Protein AF-0000000078666568 (afdb_homodimer)

Foldseek 3Di:
DPPVLLLLLCLVCLVPVPDDLVVSQVSVVVVPDHDDSVVSVVSVVVCCVVCVDVDDDDFDDQVPDQDKWKKKKFFAWDDDPCVVVLVVVVVVVLVPDPFWPDKDADDDDTGIMTIGIGNDPVVVVVVVVVCCVSRVVTTDDMDMDTDDDPDTDGPSVVRPDPVVVVVVCVVPPDPVPDD/DPPVLLLLLVLVCLVPVPDDLVVSQVSVVVVPDHDDSVVSVVSVVVCCVVCVPVDDDDFDDQVPDQDKWKKKKFFAWDDDPCVVVLVVVVVVVLVPDPFWPDKDADDDPTGIMTIGIGNDPVVVVVVVVVCCVSRVVTTDDIDMDTDDDPDTDGPSVVRPDPVVVVVVCVVPPDPVPDD

pLDDT: mean 89.9, std 9.95, range [33.84, 97.44]

Nearest PDB structures (foldseek):
  2dbb-assembly1_B  TM=8.578E-01  e=1.133E-09  Pyrococcus horikoshii OT3
  3i4p-assembly1_A  TM=7.803E-01  e=6.908E-09  Agrobacterium fabrum str. C58
  4pcq-assembly2_C  TM=7.513E-01  e=3.283E-08  Mycobacterium tuberculosis H37Rv
  2ia0-assembly1_A  TM=6.037E-01  e=1.994E-08  Pyrococcus furiosus
  4czd-assembly2_D  TM=5.708E-01  e=3.525E-06  Desulfovibrio desulfuricans

Solvent-accessible surface area (backbone atoms only — not comparable to full-atom values): 19268 Å² total; per-residue (Å²): 131,86,57,61,64,58,48,50,50,47,25,49,28,27,66,34,50,78,61,52,65,66,58,52,45,54,55,40,40,76,74,71,44,88,71,53,68,67,56,51,53,49,49,52,51,47,36,42,72,71,43,32,41,68,45,37,21,47,35,56,32,72,88,66,43,79,70,58,45,31,33,40,37,42,28,30,65,43,93,53,93,57,40,68,64,50,48,53,51,49,51,52,53,56,61,65,38,59,33,38,30,33,31,27,38,38,72,55,100,37,45,31,43,34,34,34,35,26,80,34,67,67,56,46,51,50,48,51,52,51,50,42,71,76,44,44,88,43,48,62,43,81,44,78,28,43,44,48,76,76,32,62,70,36,66,32,16,78,30,61,49,71,65,57,52,49,51,46,44,66,73,69,45,62,85,84,59,88,130,131,85,58,60,65,59,48,50,51,49,25,50,28,27,66,35,50,76,60,53,64,66,57,50,46,54,54,40,40,77,74,72,43,87,70,53,66,67,56,52,52,50,49,53,49,49,36,40,74,73,44,33,40,68,43,36,20,48,36,57,34,71,87,65,42,81,68,57,44,32,33,40,37,41,27,29,63,42,92,54,92,58,39,69,64,50,47,53,51,49,50,52,52,54,60,64,37,60,31,39,29,33,31,29,37,36,74,52,101,37,46,31,44,35,33,35,35,24,78,34,68,66,58,45,51,50,50,51,52,50,51,42,70,75,44,43,89,42,48,64,42,82,45,78,29,43,43,47,76,74,32,62,71,36,65,30,17,79,31,60,49,71,65,56,52,49,51,45,44,65,72,69,46,62,86,84,58,88,132

Secondary structure (DSSP, 8-state):
---HHHHHHHHHHHH-TTS-HHHHHHHHHTTT----HHHHHHHHHHHHHTTSEEEEEEEE-TTTSSP-EEEEEEEEEPP-TTHHHHHHHHHHHHHH-TTEEEEEEESSS-SEEEEEEES-HHHHHHHHHHHHHHHGGGEEEEEEEEEEEEE---GGGGT--HHHHHHHHHHHS-TTS--/---HHHHHHHHHHHH-TTS-HHHHHHHHHTTT----HHHHHHHHHHHHHTTSEEEEEEEE-TTTSSP-EEEEEEEEEPP-TTHHHHHHHHHHHHHH-TTEEEEEEEEESEEEEEEEEES-HHHHHHHHHHHHHHHGGGEEEEEEEEEEEEE---GGGGT--HHHHHHHHHHHS-TTS--

Radius of gyration: 21.2 Å; Cα contacts (8 Å, |Δi|>4): 584; chains: 2; bounding box: 61×55×50 Å

Structure (mmCIF, N/CA/C/O backbone):
data_AF-0000000078666568-model_v1
#
loop_
_entity.id
_entity.type
_entity.pdbx_description
1 polymer 'Putative GAF sensor protein'
#
loop_
_atom_site.group_PDB
_atom_site.id
_atom_site.type_symbol
_atom_site.label_atom_id
_atom_site.label_alt_id
_atom_site.label_comp_id
_atom_site.label_asym_id
_atom_site.label_entity_id
_atom_site.label_seq_id
_atom_site.pdbx_PDB_ins_code
_atom_site.Cartn_x
_atom_site.Cartn_y
_atom_site.Cartn_z
_atom_site.occupancy
_atom_site.B_iso_or_equiv
_atom_site.auth_seq_id
_atom_site.auth_comp_id
_atom_site.auth_asym_id
_atom_site.auth_atom_id
_atom_site.pdbx_PDB_model_num
ATOM 1 N N . MET A 1 1 ? -22.828 9.539 -14.75 1 33.84 1 MET A N 1
ATOM 2 C CA . MET A 1 1 ? -23.219 9.148 -13.398 1 33.84 1 MET A CA 1
ATOM 3 C C . MET A 1 1 ? -22.188 8.195 -12.789 1 33.84 1 MET A C 1
ATOM 5 O O . MET A 1 1 ? -21.844 7.184 -13.398 1 33.84 1 MET A O 1
ATOM 9 N N . GLN A 1 2 ? -21.281 8.492 -11.914 1 53.66 2 GLN A N 1
ATOM 10 C CA . GLN A 1 2 ? -20.156 7.734 -11.383 1 53.66 2 GLN A CA 1
ATOM 11 C C . GLN A 1 2 ? -20.625 6.512 -10.609 1 53.66 2 GLN A C 1
ATOM 13 O O . GLN A 1 2 ? -21.578 6.598 -9.828 1 53.66 2 GLN A O 1
ATOM 18 N N . ASP A 1 3 ? -20.484 5.137 -11.102 1 82.62 3 ASP A N 1
ATOM 19 C CA . ASP A 1 3 ? -21.094 3.834 -10.891 1 82.62 3 ASP A CA 1
ATOM 20 C C . ASP A 1 3 ? -20.891 3.359 -9.453 1 82.62 3 ASP A C 1
ATOM 22 O O . ASP A 1 3 ? -19.922 2.654 -9.156 1 82.62 3 ASP A O 1
ATOM 26 N N . LYS A 1 4 ? -21.844 4.043 -8.641 1 89.94 4 LYS A N 1
ATOM 27 C CA . LYS A 1 4 ? -21.859 3.725 -7.215 1 89.94 4 LYS A CA 1
ATOM 28 C C . LYS A 1 4 ? -21.781 2.219 -6.984 1 89.94 4 LYS A C 1
ATOM 30 O O . LYS A 1 4 ? -21.141 1.762 -6.043 1 89.94 4 LYS A O 1
ATOM 35 N N . ILE A 1 5 ? -22.391 1.535 -7.824 1 94 5 ILE A N 1
ATOM 36 C CA . ILE A 1 5 ? -22.375 0.082 -7.695 1 94 5 ILE A CA 1
ATOM 37 C C . ILE A 1 5 ? -20.953 -0.444 -7.867 1 94 5 ILE A C 1
ATOM 39 O O . ILE A 1 5 ? -20.5 -1.269 -7.074 1 94 5 ILE A O 1
ATOM 43 N N . ASP A 1 6 ? -20.328 0.061 -8.891 1 94.38 6 ASP A N 1
ATOM 44 C CA . ASP A 1 6 ? -18.938 -0.358 -9.125 1 94.38 6 ASP A CA 1
ATOM 45 C C . ASP A 1 6 ? -18.047 -0.008 -7.938 1 94.38 6 ASP A C 1
ATOM 47 O O . ASP A 1 6 ? -17.188 -0.793 -7.551 1 94.38 6 ASP A O 1
ATOM 51 N N . GLU A 1 7 ? -18.281 1.154 -7.387 1 93.06 7 GLU A N 1
ATOM 52 C CA . GLU A 1 7 ? -17.5 1.575 -6.223 1 93.06 7 GLU A CA 1
ATOM 53 C C . GLU A 1 7 ? -17.719 0.628 -5.043 1 93.06 7 GLU A C 1
ATOM 55 O O . GLU A 1 7 ? -16.766 0.28 -4.34 1 93.06 7 GLU A O 1
ATOM 60 N N . LEU A 1 8 ? -18.891 0.249 -4.844 1 94.62 8 LEU A N 1
ATOM 61 C CA . LEU A 1 8 ? -19.219 -0.649 -3.742 1 94.62 8 LEU A CA 1
ATOM 62 C C . LEU A 1 8 ? -18.656 -2.043 -3.99 1 94.62 8 LEU A C 1
ATOM 64 O O . LEU A 1 8 ? -18.203 -2.707 -3.059 1 94.62 8 LEU A O 1
ATOM 68 N N . ILE A 1 9 ? -18.688 -2.459 -5.238 1 96 9 ILE A N 1
ATOM 69 C CA . ILE A 1 9 ? -18.094 -3.742 -5.594 1 96 9 ILE A CA 1
ATOM 70 C C . ILE A 1 9 ? -16.594 -3.713 -5.305 1 96 9 ILE A C 1
ATOM 72 O O . ILE A 1 9 ? -16.047 -4.652 -4.715 1 96 9 ILE A O 1
ATOM 76 N N . LEU A 1 10 ? -15.961 -2.645 -5.668 1 95.31 10 LEU A N 1
ATOM 77 C CA . LEU A 1 10 ? -14.539 -2.484 -5.395 1 95.31 10 LEU A CA 1
ATOM 78 C C . LEU A 1 10 ? -14.273 -2.504 -3.891 1 95.31 10 LEU A C 1
ATOM 80 O O . LEU A 1 10 ? -13.289 -3.1 -3.439 1 95.31 10 LEU A O 1
ATOM 84 N N . SER A 1 11 ? -15.109 -1.861 -3.168 1 95.44 11 SER A N 1
ATOM 85 C CA . SER A 1 11 ? -14.977 -1.844 -1.716 1 95.44 11 SER A CA 1
ATOM 86 C C . SER A 1 11 ? -15.086 -3.248 -1.133 1 95.44 11 SER A C 1
ATOM 88 O O . SER A 1 11 ? -14.242 -3.668 -0.341 1 95.44 11 SER A O 1
ATOM 90 N N . ALA A 1 12 ? -16.078 -3.969 -1.52 1 96.31 12 ALA A N 1
ATOM 91 C CA . ALA A 1 12 ? -16.297 -5.328 -1.029 1 96.31 12 ALA A CA 1
ATOM 92 C C . ALA A 1 12 ? -15.102 -6.223 -1.355 1 96.31 12 ALA A C 1
ATOM 94 O O . ALA A 1 12 ? -14.602 -6.938 -0.486 1 96.31 12 ALA A O 1
ATOM 95 N N . LEU A 1 13 ? -14.633 -6.125 -2.572 1 96.75 13 LEU A N 1
ATOM 96 C CA . LEU A 1 13 ? -13.539 -6.977 -3.021 1 96.75 13 LEU A CA 1
ATOM 97 C C . LEU A 1 13 ? -12.227 -6.582 -2.352 1 96.75 13 LEU A C 1
ATOM 99 O O . LEU A 1 13 ? -11.383 -7.438 -2.084 1 96.75 13 LEU A O 1
ATOM 103 N N . SER A 1 14 ? -12.016 -5.32 -2.133 1 95.38 14 SER A N 1
ATOM 104 C CA . SER A 1 14 ? -10.797 -4.859 -1.474 1 95.38 14 SER A CA 1
ATOM 105 C C . SER A 1 14 ? -10.719 -5.359 -0.034 1 95.38 14 SER A C 1
ATOM 107 O O . SER A 1 14 ? -9.633 -5.508 0.522 1 95.38 14 SER A O 1
ATOM 109 N N . LYS A 1 15 ? -11.859 -5.598 0.553 1 94.44 15 LYS A N 1
ATOM 110 C CA . LYS A 1 15 ? -11.914 -6.145 1.906 1 94.44 15 LYS A CA 1
ATOM 111 C C . LYS A 1 15 ? -11.688 -7.652 1.9 1 94.44 15 LYS A C 1
ATOM 113 O O . LYS A 1 15 ? -10.984 -8.18 2.768 1 94.44 15 LYS A O 1
ATOM 118 N N . ASN A 1 16 ? -12.273 -8.258 0.96 1 96.25 16 ASN A N 1
ATOM 119 C CA . ASN A 1 16 ? -12.148 -9.703 0.791 1 96.25 16 ASN A CA 1
ATOM 120 C C . ASN A 1 16 ? -12.438 -10.125 -0.646 1 96.25 16 ASN A C 1
ATOM 122 O O . ASN A 1 16 ? -13.602 -10.234 -1.043 1 96.25 16 ASN A O 1
ATOM 126 N N . SER A 1 17 ? -11.367 -10.461 -1.309 1 97.06 17 SER A N 1
ATOM 127 C CA . SER A 1 17 ? -11.547 -10.773 -2.723 1 97.06 17 SER A CA 1
ATOM 128 C C . SER A 1 17 ? -11.992 -12.219 -2.918 1 97.06 17 SER A C 1
ATOM 130 O O . SER A 1 17 ? -12.344 -12.617 -4.031 1 97.06 17 SER A O 1
ATOM 132 N N . LYS A 1 18 ? -12.023 -12.977 -1.895 1 95.44 18 LYS A N 1
ATOM 133 C CA . LYS A 1 18 ? -12.422 -14.383 -1.995 1 95.44 18 LYS A CA 1
ATOM 134 C C . LYS A 1 18 ? -13.883 -14.57 -1.603 1 95.44 18 LYS A C 1
ATOM 136 O O . LYS A 1 18 ? -14.414 -15.68 -1.667 1 95.44 18 LYS A O 1
ATOM 141 N N . GLN A 1 19 ? -14.484 -13.57 -1.216 1 94.81 19 GLN A N 1
ATOM 142 C CA . GLN A 1 19 ? -15.867 -13.703 -0.75 1 94.81 19 GLN A CA 1
ATOM 143 C C . GLN A 1 19 ? -16.781 -14.172 -1.876 1 94.81 19 GLN A C 1
ATOM 145 O O . GLN A 1 19 ? -16.531 -13.891 -3.049 1 94.81 19 GLN A O 1
ATOM 150 N N . ASP A 1 20 ? -17.859 -14.844 -1.532 1 93.94 20 ASP A N 1
ATOM 151 C CA . ASP A 1 20 ? -18.875 -15.305 -2.471 1 93.94 20 ASP A CA 1
ATOM 152 C C . ASP A 1 20 ? -19.672 -14.141 -3.043 1 93.94 20 ASP A C 1
ATOM 154 O O . ASP A 1 20 ? -19.922 -13.156 -2.342 1 93.94 20 ASP A O 1
ATOM 158 N N . VAL A 1 21 ? -20.047 -14.375 -4.254 1 95.56 21 VAL A N 1
ATOM 159 C CA . VAL A 1 21 ? -20.844 -13.344 -4.902 1 95.56 21 VAL A CA 1
ATOM 160 C C . VAL A 1 21 ? -22.094 -13.062 -4.07 1 95.56 21 VAL A C 1
ATOM 162 O O . VAL A 1 21 ? -22.578 -11.922 -4.023 1 95.56 21 VAL A O 1
ATOM 165 N N . ARG A 1 22 ? -22.609 -14.047 -3.379 1 95.38 22 ARG A N 1
ATOM 166 C CA . ARG A 1 22 ? -23.781 -13.867 -2.527 1 95.38 22 ARG A CA 1
ATOM 167 C C . ARG A 1 22 ? -23.5 -12.852 -1.423 1 95.38 22 ARG A C 1
ATOM 169 O O . ARG A 1 22 ? -24.391 -12.078 -1.047 1 95.38 22 ARG A O 1
ATOM 176 N N . GLU A 1 23 ? -22.312 -12.859 -0.846 1 96.25 23 GLU A N 1
ATOM 177 C CA . GLU A 1 23 ? -21.922 -11.891 0.181 1 96.25 23 GLU A CA 1
ATOM 178 C C . GLU A 1 23 ? -21.875 -10.477 -0.381 1 96.25 23 GLU A C 1
ATOM 180 O O . GLU A 1 23 ? -22.297 -9.523 0.284 1 96.25 23 GLU A O 1
ATOM 185 N N . ILE A 1 24 ? -21.375 -10.359 -1.604 1 96.62 24 ILE A N 1
ATOM 186 C CA . ILE A 1 24 ? -21.344 -9.062 -2.268 1 96.62 24 ILE A CA 1
ATOM 187 C C . ILE A 1 24 ? -22.766 -8.578 -2.533 1 96.62 24 ILE A C 1
ATOM 189 O O . ILE A 1 24 ? -23.078 -7.395 -2.357 1 96.62 24 ILE A O 1
ATOM 193 N N . TRP A 1 25 ? -23.547 -9.516 -2.941 1 95.88 25 TRP A N 1
ATOM 194 C CA . TRP A 1 25 ? -24.953 -9.211 -3.18 1 95.88 25 TRP A CA 1
ATOM 195 C C . TRP A 1 25 ? -25.609 -8.648 -1.926 1 95.88 25 TRP A C 1
ATOM 197 O O . TRP A 1 25 ? -26.25 -7.59 -1.975 1 95.88 25 TRP A O 1
ATOM 207 N N . ASP A 1 26 ? -25.453 -9.305 -0.768 1 95.81 26 ASP A N 1
ATOM 208 C CA . ASP A 1 26 ? -25.984 -8.852 0.511 1 95.81 26 ASP A CA 1
ATOM 209 C C . ASP A 1 26 ? -25.469 -7.461 0.862 1 95.81 26 ASP A C 1
ATOM 211 O O . ASP A 1 26 ? -26.234 -6.598 1.31 1 95.81 26 ASP A O 1
ATOM 215 N N . PHE A 1 27 ? -24.266 -7.25 0.641 1 95.56 27 PHE A N 1
ATOM 216 C CA . PHE A 1 27 ? -23.625 -5.973 0.907 1 95.56 27 PHE A CA 1
ATOM 217 C C . PHE A 1 27 ? -24.25 -4.859 0.083 1 95.56 27 PHE A C 1
ATOM 219 O O . PHE A 1 27 ? -24.562 -3.793 0.611 1 95.56 27 PHE A O 1
ATOM 226 N N . LEU A 1 28 ? -24.469 -5.09 -1.173 1 94.94 28 LEU A N 1
ATOM 227 C CA . LEU A 1 28 ? -25.062 -4.094 -2.062 1 94.94 28 LEU A CA 1
ATOM 228 C C . LEU A 1 28 ? -26.5 -3.807 -1.674 1 94.94 28 LEU A C 1
ATOM 230 O O . LEU A 1 28 ? -26.969 -2.664 -1.758 1 94.94 28 LEU A O 1
ATOM 234 N N . ARG A 1 29 ? -27.203 -4.789 -1.224 1 94.5 29 ARG A N 1
ATOM 235 C CA . ARG A 1 29 ? -28.578 -4.613 -0.789 1 94.5 29 ARG A CA 1
ATOM 236 C C . ARG A 1 29 ? -28.656 -3.674 0.41 1 94.5 29 ARG A C 1
ATOM 238 O O . ARG A 1 29 ? -29.594 -2.883 0.523 1 94.5 29 ARG A O 1
ATOM 245 N N . ASP A 1 30 ? -27.688 -3.822 1.285 1 92.94 30 ASP A N 1
ATOM 246 C CA . ASP A 1 30 ? -27.625 -2.957 2.461 1 92.94 30 ASP A CA 1
ATOM 247 C C . ASP A 1 30 ? -27.484 -1.491 2.057 1 92.94 30 ASP A C 1
ATOM 249 O O . ASP A 1 30 ? -27.766 -0.594 2.857 1 92.94 30 ASP A O 1
ATOM 253 N N . PHE A 1 31 ? -27.094 -1.237 0.853 1 93.25 31 PHE A N 1
ATOM 254 C CA . PHE A 1 31 ? -26.953 0.13 0.365 1 93.25 31 PHE A CA 1
ATOM 255 C C . PHE A 1 31 ? -28.109 0.494 -0.561 1 93.25 31 PHE A C 1
ATOM 257 O O . PHE A 1 31 ? -28.078 1.536 -1.219 1 93.25 31 PHE A O 1
ATOM 264 N N . GLY A 1 32 ? -29.016 -0.437 -0.736 1 93.31 32 GLY A N 1
ATOM 265 C CA . GLY A 1 32 ? -30.25 -0.144 -1.455 1 93.31 32 GLY A CA 1
ATOM 266 C C . GLY A 1 32 ? -30.219 -0.593 -2.904 1 93.31 32 GLY A C 1
ATOM 267 O O . GLY A 1 32 ? -31.062 -0.198 -3.701 1 93.31 32 GLY A O 1
ATOM 268 N N . PHE A 1 33 ? -29.203 -1.335 -3.254 1 94.25 33 PHE A N 1
ATOM 269 C CA . PHE A 1 33 ? -29.125 -1.815 -4.629 1 94.25 33 PHE A CA 1
ATOM 270 C C . PHE A 1 33 ? -29.594 -3.258 -4.727 1 94.25 33 PHE A C 1
ATOM 272 O O . PHE A 1 33 ? -29.312 -4.078 -3.854 1 94.25 33 PHE A O 1
ATOM 279 N N . ASN A 1 34 ? -30.406 -3.521 -5.758 1 91.31 34 ASN A N 1
ATOM 280 C CA . ASN A 1 34 ? -30.938 -4.863 -5.965 1 91.31 34 ASN A CA 1
ATOM 281 C C . ASN A 1 34 ? -30.531 -5.418 -7.328 1 91.31 34 ASN A C 1
ATOM 283 O O . ASN A 1 34 ? -31.344 -5.453 -8.258 1 91.31 34 ASN A O 1
ATOM 287 N N . LEU A 1 35 ? -29.375 -5.93 -7.414 1 94.12 35 LEU A N 1
ATOM 288 C CA . LEU A 1 35 ? -28.859 -6.555 -8.617 1 94.12 35 LEU A CA 1
ATOM 289 C C . LEU A 1 35 ? -28.875 -8.078 -8.5 1 94.12 35 LEU A C 1
ATOM 291 O O . LEU A 1 35 ? -28.875 -8.617 -7.395 1 94.12 35 LEU A O 1
ATOM 295 N N . SER A 1 36 ? -28.953 -8.727 -9.672 1 95.25 36 SER A N 1
ATOM 296 C CA . SER A 1 36 ? -28.766 -10.172 -9.672 1 95.25 36 SER A CA 1
ATOM 297 C C . SER A 1 36 ? -27.281 -10.539 -9.508 1 95.25 36 SER A C 1
ATOM 299 O O . SER A 1 36 ? -26.406 -9.711 -9.734 1 95.25 36 SER A O 1
ATOM 301 N N . GLU A 1 37 ? -27.094 -11.797 -9.062 1 95.5 37 GLU A N 1
ATOM 302 C CA . GLU A 1 37 ? -25.719 -12.281 -8.953 1 95.5 37 GLU A CA 1
ATOM 303 C C . GLU A 1 37 ? -25 -12.219 -10.305 1 95.5 37 GLU A C 1
ATOM 305 O O . GLU A 1 37 ? -23.828 -11.883 -10.375 1 95.5 37 GLU A O 1
ATOM 310 N N . ASP A 1 38 ? -25.766 -12.5 -11.375 1 96.38 38 ASP A N 1
ATOM 311 C CA . ASP A 1 38 ? -25.188 -12.461 -12.719 1 96.38 38 ASP A CA 1
ATOM 312 C C . ASP A 1 38 ? -24.75 -11.047 -13.094 1 96.38 38 ASP A C 1
ATOM 314 O O . ASP A 1 38 ? -23.719 -10.859 -13.727 1 96.38 38 ASP A O 1
ATOM 318 N N . GLU A 1 39 ? -25.516 -10.117 -12.75 1 96.38 39 GLU A N 1
ATOM 319 C CA . GLU A 1 39 ? -25.172 -8.719 -13.008 1 96.38 39 GLU A CA 1
ATOM 320 C C . GLU A 1 39 ? -23.906 -8.32 -12.258 1 96.38 39 GLU A C 1
ATOM 322 O O . GLU A 1 39 ? -23.062 -7.602 -12.789 1 96.38 39 GLU A O 1
ATOM 327 N N . ILE A 1 40 ? -23.828 -8.766 -10.992 1 96.88 40 ILE A N 1
ATOM 328 C CA . ILE A 1 40 ? -22.656 -8.461 -10.18 1 96.88 40 ILE A CA 1
ATOM 329 C C . ILE A 1 40 ? -21.406 -9.07 -10.812 1 96.88 40 ILE A C 1
ATOM 331 O O . ILE A 1 40 ? -20.391 -8.398 -10.969 1 96.88 40 ILE A O 1
ATOM 335 N N . GLU A 1 41 ? -21.531 -10.305 -11.219 1 97.19 41 GLU A N 1
ATOM 336 C CA . GLU A 1 41 ? -20.422 -10.992 -11.859 1 97.19 41 GLU A CA 1
ATOM 337 C C . GLU A 1 41 ? -20.016 -10.305 -13.156 1 97.19 41 GLU A C 1
ATOM 339 O O . GLU A 1 41 ? -18.828 -10.18 -13.453 1 97.19 41 GLU A O 1
ATOM 344 N N . SER A 1 42 ? -20.984 -9.891 -13.867 1 97.44 42 SER A N 1
ATOM 345 C CA . SER A 1 42 ? -20.719 -9.188 -15.117 1 97.44 42 SER A CA 1
ATOM 346 C C . SER A 1 42 ? -19.969 -7.879 -14.867 1 97.44 42 SER A C 1
ATOM 348 O O . SER A 1 42 ? -19.078 -7.508 -15.625 1 97.44 42 SER A O 1
ATOM 350 N N . ARG A 1 43 ? -20.344 -7.211 -13.859 1 96.75 43 ARG A N 1
ATOM 351 C CA . ARG A 1 43 ? -19.688 -5.953 -13.523 1 96.75 43 ARG A CA 1
ATOM 352 C C . ARG A 1 43 ? -18.25 -6.188 -13.07 1 96.75 43 ARG A C 1
ATOM 354 O O . ARG A 1 43 ? -17.359 -5.426 -13.43 1 96.75 43 ARG A O 1
ATOM 361 N N . ILE A 1 44 ? -18.062 -7.199 -12.273 1 97.06 44 ILE A N 1
ATOM 362 C CA . ILE A 1 44 ? -16.719 -7.543 -11.852 1 97.06 44 ILE A CA 1
ATOM 363 C C . ILE A 1 44 ? -15.852 -7.84 -13.078 1 97.06 44 ILE A C 1
ATOM 365 O O . ILE A 1 44 ? -14.742 -7.328 -13.195 1 97.06 44 ILE A O 1
ATOM 369 N N . ALA A 1 45 ? -16.422 -8.609 -14 1 97.38 45 ALA A N 1
ATOM 370 C CA . ALA A 1 45 ? -15.711 -8.953 -15.227 1 97.38 45 ALA A CA 1
ATOM 371 C C . ALA A 1 45 ? -15.375 -7.699 -16.031 1 97.38 45 ALA A C 1
ATOM 373 O O . ALA A 1 45 ? -14.273 -7.582 -16.578 1 97.38 45 ALA A O 1
ATOM 374 N N . ARG A 1 46 ? -16.219 -6.852 -16.109 1 97.12 46 ARG A N 1
ATOM 375 C CA . ARG A 1 46 ? -15.992 -5.602 -16.828 1 97.12 46 ARG A CA 1
ATOM 376 C C . ARG A 1 46 ? -14.891 -4.773 -16.172 1 97.12 46 ARG A C 1
ATOM 378 O O . ARG A 1 46 ? -14.039 -4.211 -16.859 1 97.12 46 ARG A O 1
ATOM 385 N N . LEU A 1 47 ? -14.969 -4.684 -14.828 1 96.56 47 LEU A N 1
ATOM 386 C CA . LEU A 1 47 ? -13.953 -3.943 -14.086 1 96.56 47 LEU A CA 1
ATOM 387 C C . LEU A 1 47 ? -12.57 -4.539 -14.312 1 96.56 47 LEU A C 1
ATOM 389 O O . LEU A 1 47 ? -11.578 -3.809 -14.375 1 96.56 47 LEU A O 1
ATOM 393 N N . GLU A 1 48 ? -12.508 -5.836 -14.445 1 96.88 48 GLU A N 1
ATOM 394 C CA . GLU A 1 48 ? -11.258 -6.52 -14.758 1 96.88 48 GLU A CA 1
ATOM 395 C C . GLU A 1 48 ? -10.812 -6.223 -16.188 1 96.88 48 GLU A C 1
ATOM 397 O O . GLU A 1 48 ? -9.656 -5.879 -16.438 1 96.88 48 GLU A O 1
ATOM 402 N N . GLU A 1 49 ? -11.734 -6.301 -17.109 1 97.12 49 GLU A N 1
ATOM 403 C CA . GLU A 1 49 ? -11.438 -6.086 -18.516 1 97.12 49 GLU A CA 1
ATOM 404 C C . GLU A 1 49 ? -10.984 -4.648 -18.781 1 97.12 49 GLU A C 1
ATOM 406 O O . GLU A 1 49 ? -10.086 -4.414 -19.594 1 97.12 49 GLU A O 1
ATOM 411 N N . GLU A 1 50 ? -11.547 -3.744 -18.047 1 96.06 50 GLU A N 1
ATOM 412 C CA . GLU A 1 50 ? -11.234 -2.328 -18.219 1 96.06 50 GLU A CA 1
ATOM 413 C C . GLU A 1 50 ? -9.945 -1.954 -17.5 1 96.06 50 GLU A C 1
ATOM 415 O O . GLU A 1 50 ? -9.461 -0.827 -17.625 1 96.06 50 GLU A O 1
ATOM 420 N N . GLY A 1 51 ? -9.43 -2.84 -16.688 1 95.56 51 GLY A N 1
ATOM 421 C CA . GLY A 1 51 ? -8.156 -2.615 -16.031 1 95.56 51 GLY A CA 1
ATOM 422 C C . GLY A 1 51 ? -8.289 -1.828 -14.742 1 95.56 51 GLY A C 1
ATOM 423 O O . GLY A 1 51 ? -7.312 -1.247 -14.258 1 95.56 51 GLY A O 1
ATOM 424 N N . VAL A 1 52 ? -9.516 -1.652 -14.234 1 93.94 52 VAL A N 1
ATOM 425 C CA . VAL A 1 52 ? -9.703 -1.058 -12.922 1 93.94 52 VAL A CA 1
ATOM 426 C C . VAL A 1 52 ? -9.172 -2.002 -11.844 1 93.94 52 VAL A C 1
ATOM 428 O O . VAL A 1 52 ? -8.406 -1.59 -10.969 1 93.94 52 VAL A O 1
ATOM 431 N N . ILE A 1 53 ? -9.695 -3.232 -11.914 1 95.44 53 ILE A N 1
ATOM 432 C CA . ILE A 1 53 ? -9.078 -4.301 -11.141 1 95.44 53 ILE A CA 1
ATOM 433 C C . ILE A 1 53 ? -7.902 -4.883 -11.914 1 95.44 53 ILE A C 1
ATOM 435 O O . ILE A 1 53 ? -8.086 -5.473 -12.984 1 95.44 53 ILE A O 1
ATOM 439 N N . THR A 1 54 ? -6.73 -4.746 -11.383 1 94.31 54 THR A N 1
ATOM 440 C CA . THR A 1 54 ? -5.543 -5.133 -12.141 1 94.31 54 THR A CA 1
ATOM 441 C C . THR A 1 54 ? -5.02 -6.488 -11.672 1 94.31 54 THR A C 1
ATOM 443 O O . THR A 1 54 ? -4.137 -7.07 -12.297 1 94.31 54 THR A O 1
ATOM 446 N N . GLY A 1 55 ? -5.57 -6.953 -10.539 1 95.25 55 GLY A N 1
ATOM 447 C CA . GLY A 1 55 ? -5.141 -8.258 -10.062 1 95.25 55 GLY A CA 1
ATOM 448 C C . GLY A 1 55 ? -5.672 -8.594 -8.68 1 95.25 55 GLY A C 1
ATOM 449 O O . GLY A 1 55 ? -6.379 -7.789 -8.07 1 95.25 55 GLY A O 1
ATOM 450 N N . TYR A 1 56 ? -5.379 -9.789 -8.281 1 97.06 56 TYR A N 1
ATOM 451 C CA . TYR A 1 56 ? -5.723 -10.328 -6.965 1 97.06 56 TYR A CA 1
ATOM 452 C C . TYR A 1 56 ? -4.469 -10.68 -6.176 1 97.06 56 TYR A C 1
ATOM 454 O O . TYR A 1 56 ? -3.535 -11.281 -6.719 1 97.06 56 TYR A O 1
ATOM 462 N N . THR A 1 57 ? -4.477 -10.234 -4.949 1 96.81 57 THR A N 1
ATOM 463 C CA . THR A 1 57 ? -3.266 -10.375 -4.145 1 96.81 57 THR A CA 1
ATOM 464 C C . THR A 1 57 ? -3.613 -10.672 -2.691 1 96.81 57 THR A C 1
ATOM 466 O O . THR A 1 57 ? -4.77 -10.953 -2.367 1 96.81 57 THR A O 1
ATOM 469 N N . ILE A 1 58 ? -2.547 -10.727 -1.816 1 96.12 58 ILE A N 1
ATOM 470 C CA . ILE A 1 58 ? -2.752 -11.062 -0.41 1 96.12 58 ILE A CA 1
ATOM 471 C C . ILE A 1 58 ? -2.346 -9.875 0.463 1 96.12 58 ILE A C 1
ATOM 473 O O . ILE A 1 58 ? -1.479 -9.086 0.084 1 96.12 58 ILE A O 1
ATOM 477 N N . SER A 1 59 ? -3.053 -9.742 1.516 1 93.25 59 SER A N 1
ATOM 478 C CA . SER A 1 59 ? -2.588 -8.898 2.615 1 93.25 59 SER A CA 1
ATOM 479 C C . SER A 1 59 ? -1.737 -9.695 3.598 1 93.25 59 SER A C 1
ATOM 481 O O . SER A 1 59 ? -2.045 -10.852 3.9 1 93.25 59 SER A O 1
ATOM 483 N N . VAL A 1 60 ? -0.683 -9.023 4.066 1 91.62 60 VAL A N 1
ATOM 484 C CA . VAL A 1 60 ? 0.229 -9.727 4.957 1 91.62 60 VAL A CA 1
ATOM 485 C C . VAL A 1 60 ? 0.469 -8.898 6.215 1 91.62 60 VAL A C 1
ATOM 487 O O . VAL A 1 60 ? 0.338 -7.672 6.191 1 91.62 60 VAL A O 1
ATOM 490 N N . ASN A 1 61 ? 0.772 -9.617 7.273 1 90.25 61 ASN A N 1
ATOM 491 C CA . ASN A 1 61 ? 1.256 -9 8.5 1 90.25 61 ASN A CA 1
ATOM 492 C C . ASN A 1 61 ? 2.742 -8.664 8.414 1 90.25 61 ASN A C 1
ATOM 494 O O . ASN A 1 61 ? 3.586 -9.562 8.484 1 90.25 61 ASN A O 1
ATOM 498 N N . THR A 1 62 ? 3.045 -7.383 8.305 1 87.38 62 THR A N 1
ATOM 499 C CA . THR A 1 62 ? 4.418 -6.961 8.055 1 87.38 62 THR A CA 1
ATOM 500 C C . THR A 1 62 ? 5.316 -7.324 9.234 1 87.38 62 THR A C 1
ATOM 502 O O . THR A 1 62 ? 6.539 -7.418 9.094 1 87.38 62 THR A O 1
ATOM 505 N N . ARG A 1 63 ? 4.766 -7.586 10.375 1 85.56 63 ARG A N 1
ATOM 506 C CA . ARG A 1 63 ? 5.535 -7.934 11.562 1 85.56 63 ARG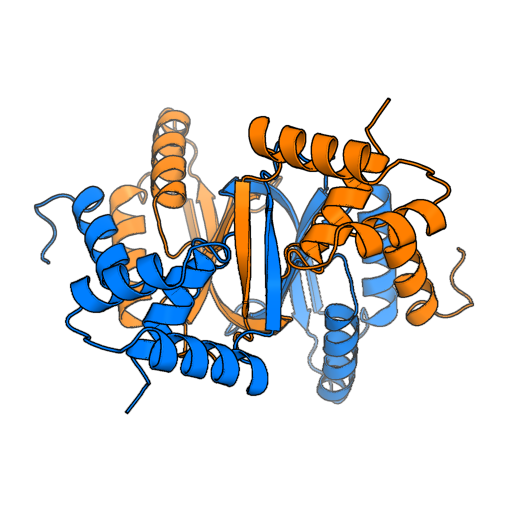 A CA 1
ATOM 507 C C . ARG A 1 63 ? 5.871 -9.422 11.586 1 85.56 63 ARG A C 1
ATOM 509 O O . ARG A 1 63 ? 6.711 -9.867 12.375 1 85.56 63 ARG A O 1
ATOM 516 N N . LYS A 1 64 ? 5.258 -10.148 10.719 1 88.88 64 LYS A N 1
ATOM 517 C CA . LYS A 1 64 ? 5.426 -11.594 10.75 1 88.88 64 LYS A CA 1
ATOM 518 C C . LYS A 1 64 ? 6.164 -12.094 9.508 1 88.88 64 LYS A C 1
ATOM 520 O O . LYS A 1 64 ? 6.41 -13.289 9.359 1 88.88 64 LYS A O 1
ATOM 525 N N . ILE A 1 65 ? 6.391 -11.195 8.617 1 85.81 65 ILE A N 1
ATOM 526 C CA . ILE A 1 65 ? 7.172 -11.586 7.449 1 85.81 65 ILE A CA 1
ATOM 527 C C . ILE A 1 65 ? 8.656 -11.328 7.711 1 85.81 65 ILE A C 1
ATOM 529 O O . ILE A 1 65 ? 9.008 -10.625 8.656 1 85.81 65 ILE A O 1
ATOM 533 N N . PRO A 1 66 ? 9.469 -12.078 6.832 1 79 66 PRO A N 1
ATOM 534 C CA . PRO A 1 66 ? 10.898 -11.781 7.004 1 79 66 PRO A CA 1
ATOM 535 C C . PRO A 1 66 ? 11.188 -10.281 7.039 1 79 66 PRO A C 1
ATOM 537 O O . PRO A 1 66 ? 10.523 -9.5 6.344 1 79 66 PRO A O 1
ATOM 540 N N . LYS A 1 67 ? 12.07 -9.984 7.871 1 81.44 67 LYS A N 1
ATOM 541 C CA . LYS A 1 67 ? 12.391 -8.586 8.133 1 81.44 67 LYS A CA 1
ATOM 542 C C . LYS A 1 67 ? 12.734 -7.852 6.84 1 81.44 67 LYS A C 1
ATOM 544 O O . LYS A 1 67 ? 13.523 -8.352 6.027 1 81.44 67 LYS A O 1
ATOM 549 N N . ARG A 1 68 ? 12.078 -6.793 6.633 1 88.25 68 ARG A N 1
ATOM 550 C CA . ARG A 1 68 ? 12.352 -5.871 5.535 1 88.25 68 ARG A CA 1
ATOM 551 C C . ARG A 1 68 ? 12.742 -4.496 6.059 1 88.25 68 ARG A C 1
ATOM 553 O O . ARG A 1 68 ? 12.273 -4.07 7.117 1 88.25 68 ARG A O 1
ATOM 560 N N . VAL A 1 69 ? 13.664 -3.932 5.359 1 91.81 69 VAL A N 1
ATOM 561 C CA . VAL A 1 69 ? 13.922 -2.508 5.551 1 91.81 69 VAL A CA 1
ATOM 562 C C . VAL A 1 69 ? 12.953 -1.688 4.703 1 91.81 69 VAL A C 1
ATOM 564 O O . VAL A 1 69 ? 13.008 -1.725 3.473 1 91.81 69 VAL A O 1
ATOM 567 N N . ILE A 1 70 ? 12.062 -1.066 5.41 1 91.5 70 ILE A N 1
ATOM 568 C CA . ILE A 1 70 ? 11.125 -0.206 4.699 1 91.5 70 ILE A CA 1
ATOM 569 C C . ILE A 1 70 ? 11.555 1.2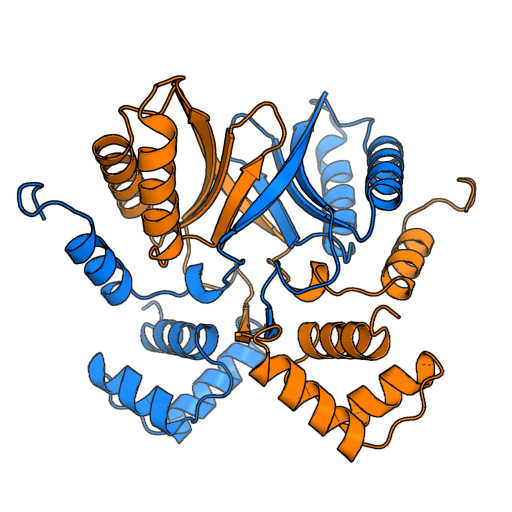53 4.84 1 91.5 70 ILE A C 1
ATOM 571 O O . ILE A 1 70 ? 11.797 1.729 5.949 1 91.5 70 ILE A O 1
ATOM 575 N N . ARG A 1 71 ? 11.656 1.958 3.707 1 92.88 71 ARG A N 1
ATOM 576 C CA . ARG A 1 71 ? 12.133 3.338 3.756 1 92.88 71 ARG A CA 1
ATOM 577 C C . ARG A 1 71 ? 11.258 4.246 2.896 1 92.88 71 ARG A C 1
ATOM 579 O O . ARG A 1 71 ? 10.703 3.809 1.888 1 92.88 71 ARG A O 1
ATOM 586 N N . VAL A 1 72 ? 11.133 5.465 3.318 1 92 72 VAL A N 1
ATOM 587 C CA . VAL A 1 72 ? 10.508 6.531 2.547 1 92 72 VAL A CA 1
ATOM 588 C C . VAL A 1 72 ? 11.578 7.461 1.984 1 92 72 VAL A C 1
ATOM 590 O O . VAL A 1 72 ? 12.477 7.902 2.713 1 92 72 VAL A O 1
ATOM 593 N N . VAL A 1 73 ? 11.5 7.691 0.742 1 93.5 73 VAL A N 1
ATOM 594 C CA . VAL A 1 73 ? 12.445 8.57 0.067 1 93.5 73 VAL A CA 1
ATOM 595 C C . VAL A 1 73 ? 11.742 9.836 -0.408 1 93.5 73 VAL A C 1
ATOM 597 O O . VAL A 1 73 ? 10.719 9.758 -1.094 1 93.5 73 VAL A O 1
ATOM 600 N N . LEU A 1 74 ? 12.242 10.969 0.018 1 92.62 74 LEU A N 1
ATOM 601 C CA . LEU A 1 74 ? 11.758 12.281 -0.391 1 92.62 74 LEU A CA 1
ATOM 602 C C . LEU A 1 74 ? 12.773 12.984 -1.281 1 92.62 74 LEU A C 1
ATOM 604 O O . LEU A 1 74 ? 13.93 13.164 -0.89 1 92.62 74 LEU A O 1
ATOM 608 N N . VAL A 1 75 ? 12.273 13.414 -2.438 1 94.88 75 VAL A N 1
ATOM 609 C CA . VAL A 1 75 ? 13.211 13.953 -3.422 1 94.88 75 VAL A CA 1
ATOM 610 C C . VAL A 1 75 ? 12.711 15.305 -3.928 1 94.88 75 VAL A C 1
ATOM 612 O O . VAL A 1 75 ? 11.508 15.5 -4.117 1 94.88 75 VAL A O 1
ATOM 615 N N . THR A 1 76 ? 13.617 16.25 -4.094 1 95.06 76 THR A N 1
ATOM 616 C CA . THR A 1 76 ? 13.383 17.438 -4.902 1 95.06 76 THR A CA 1
ATOM 617 C C . THR A 1 76 ? 14.281 17.438 -6.137 1 95.06 76 THR A C 1
ATOM 619 O O . THR A 1 76 ? 15.391 16.922 -6.098 1 95.06 76 THR A O 1
ATOM 622 N N . PHE A 1 77 ? 13.75 18 -7.176 1 93.75 77 PHE A N 1
ATOM 623 C CA . PHE A 1 77 ? 14.484 17.984 -8.438 1 93.75 77 PHE A CA 1
ATOM 624 C C . PHE A 1 77 ? 15.125 19.344 -8.703 1 93.75 77 PHE A C 1
ATOM 626 O O . PHE A 1 77 ? 14.633 20.375 -8.227 1 93.75 77 PHE A O 1
ATOM 633 N N . ARG A 1 78 ? 16.188 19.234 -9.453 1 92.88 7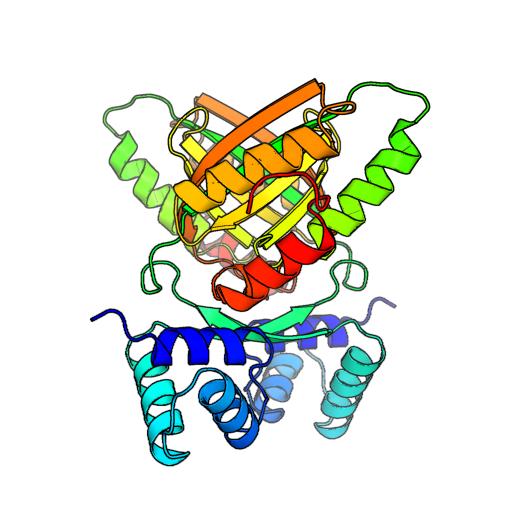8 ARG A N 1
ATOM 634 C CA . ARG A 1 78 ? 16.812 20.453 -9.977 1 92.88 78 ARG A CA 1
ATOM 635 C C . ARG A 1 78 ? 16.109 20.922 -11.242 1 92.88 78 ARG A C 1
ATOM 637 O O . ARG A 1 78 ? 15.641 20.109 -12.047 1 92.88 78 ARG A O 1
ATOM 644 N N . THR A 1 79 ? 16.047 22.25 -11.305 1 86 79 THR A N 1
ATOM 645 C CA . THR A 1 79 ? 15.492 22.781 -12.547 1 86 79 THR A CA 1
ATOM 646 C C . THR A 1 79 ? 16.469 22.578 -13.703 1 86 79 THR A C 1
ATOM 648 O O . THR A 1 79 ? 17.672 22.828 -13.555 1 86 79 THR A O 1
ATOM 651 N N . SER A 1 80 ? 16.031 21.859 -14.719 1 85.62 80 SER A N 1
ATOM 652 C CA . SER A 1 80 ? 16.828 21.703 -15.93 1 85.62 80 SER A CA 1
ATOM 653 C C . SER A 1 80 ? 15.953 21.5 -17.156 1 85.62 80 SER A C 1
ATOM 655 O O . SER A 1 80 ? 14.797 21.094 -17.031 1 85.62 80 SER A O 1
ATOM 657 N N . GLN A 1 81 ? 16.484 21.828 -18.281 1 83.56 81 GLN A N 1
ATOM 658 C CA . GLN A 1 81 ? 15.758 21.656 -19.531 1 83.56 81 GLN A CA 1
ATOM 659 C C . GLN A 1 81 ? 15.5 20.172 -19.812 1 83.56 81 GLN A C 1
ATOM 661 O O . GLN A 1 81 ? 14.555 19.828 -20.531 1 83.56 81 GLN A O 1
ATOM 666 N N . HIS A 1 82 ? 16.281 19.328 -19.25 1 86.5 82 HIS A N 1
ATOM 667 C CA . HIS A 1 82 ? 16.188 17.906 -19.547 1 86.5 82 HIS A CA 1
ATOM 668 C C . HIS A 1 82 ? 15.32 17.188 -18.5 1 86.5 82 HIS A C 1
ATOM 670 O O . HIS A 1 82 ? 15.102 15.984 -18.594 1 86.5 82 HIS A O 1
ATOM 676 N N . LEU A 1 83 ? 14.812 17.969 -17.688 1 87.19 83 LEU A N 1
ATOM 677 C CA . LEU A 1 83 ? 14.125 17.391 -16.531 1 87.19 83 LEU A CA 1
ATOM 678 C C . LEU A 1 83 ? 12.938 16.531 -16.969 1 87.19 83 LEU A C 1
ATOM 680 O O . LEU A 1 83 ? 12.781 15.406 -16.5 1 87.19 83 LEU A O 1
ATOM 684 N N . PRO A 1 84 ? 12.188 16.984 -18 1 87.94 84 PRO A N 1
ATOM 685 C CA . PRO A 1 84 ? 11.039 16.156 -18.375 1 87.94 84 PRO A CA 1
ATOM 686 C C . PRO A 1 84 ? 11.445 14.781 -18.891 1 87.94 84 PRO A C 1
ATOM 688 O O . PRO A 1 84 ? 10.844 13.773 -18.5 1 87.94 84 PRO A O 1
ATOM 691 N N . LYS A 1 85 ? 12.422 14.719 -19.672 1 90.5 85 LYS A N 1
ATOM 692 C CA . LYS A 1 85 ? 12.891 13.445 -20.203 1 90.5 85 LYS A CA 1
ATOM 693 C C . LYS A 1 85 ? 13.461 12.57 -19.094 1 90.5 85 LYS A C 1
ATOM 695 O O . LYS A 1 85 ? 13.227 11.359 -19.062 1 90.5 85 LYS A O 1
ATOM 700 N N . ARG A 1 86 ? 14.141 13.164 -18.219 1 90.88 86 ARG A N 1
ATOM 701 C CA . ARG A 1 86 ? 14.758 12.438 -17.125 1 90.88 86 ARG A CA 1
ATOM 702 C C . ARG A 1 86 ? 13.703 11.898 -16.156 1 90.88 86 ARG A C 1
ATOM 704 O O . ARG A 1 86 ? 13.844 10.797 -15.625 1 90.88 86 ARG A O 1
ATOM 711 N N . ILE A 1 87 ? 12.734 12.633 -15.984 1 91.25 87 ILE A N 1
ATOM 712 C CA . ILE A 1 87 ? 11.641 12.211 -15.109 1 91.25 87 ILE A CA 1
ATOM 713 C C . ILE A 1 87 ? 10.945 10.992 -15.711 1 91.25 87 ILE A C 1
ATOM 715 O O . ILE A 1 87 ? 10.531 10.086 -14.977 1 91.25 87 ILE A O 1
ATOM 719 N N . GLU A 1 88 ? 10.797 10.961 -17.016 1 93.19 88 GLU A N 1
ATOM 720 C CA . GLU A 1 88 ? 10.219 9.789 -17.656 1 93.19 88 GLU A CA 1
ATOM 721 C C . GLU A 1 88 ? 11.055 8.539 -17.391 1 93.19 88 GLU A C 1
ATOM 723 O O . GLU A 1 88 ? 10.516 7.461 -17.156 1 93.19 88 GLU A O 1
ATOM 728 N N . GLY A 1 89 ? 12.359 8.727 -17.406 1 92.06 89 GLY A N 1
ATOM 729 C CA . GLY A 1 89 ? 13.25 7.633 -17.047 1 92.06 89 GLY A CA 1
ATOM 730 C C . GLY A 1 89 ? 13.078 7.176 -15.617 1 92.06 89 GLY A C 1
ATOM 731 O O . GLY A 1 89 ? 13.078 5.977 -15.336 1 92.06 89 GLY A O 1
ATOM 732 N N . LEU A 1 90 ? 12.922 8.117 -14.766 1 92.62 90 LEU A N 1
ATOM 733 C CA . LEU A 1 90 ? 12.711 7.82 -13.352 1 92.62 90 LEU A CA 1
ATOM 734 C C . LEU A 1 90 ? 11.398 7.07 -13.148 1 92.62 90 LEU A C 1
ATOM 736 O O . LEU A 1 90 ? 11.344 6.098 -12.391 1 92.62 90 LEU A O 1
ATOM 740 N N . LYS A 1 91 ? 10.406 7.547 -13.82 1 92.31 91 LYS A N 1
ATOM 741 C CA . LYS A 1 91 ? 9.102 6.887 -13.75 1 92.31 91 LYS A CA 1
ATOM 742 C C . LYS A 1 91 ? 9.203 5.418 -14.156 1 92.31 91 LYS A C 1
ATOM 744 O O . LYS A 1 91 ? 8.664 4.543 -13.477 1 92.31 91 LYS A O 1
ATOM 749 N N . LYS A 1 92 ? 9.828 5.164 -15.227 1 93.19 92 LYS A N 1
ATOM 750 C CA . LYS A 1 92 ? 9.984 3.799 -15.719 1 93.19 92 LYS A CA 1
ATOM 751 C C . LYS A 1 92 ? 10.797 2.953 -14.742 1 93.19 92 LYS A C 1
ATOM 753 O O . LYS A 1 92 ? 10.461 1.797 -14.484 1 93.19 92 LYS A O 1
ATOM 758 N N . TYR A 1 93 ? 11.891 3.531 -14.211 1 94 93 TYR A N 1
ATOM 759 C CA . TYR A 1 93 ? 12.742 2.869 -13.227 1 94 93 TYR A CA 1
ATOM 760 C C . TYR A 1 93 ? 11.922 2.412 -12.023 1 94 93 TYR A C 1
ATOM 762 O O . TYR A 1 93 ? 11.992 1.246 -11.625 1 94 93 TYR A O 1
ATOM 770 N N . LEU A 1 94 ? 11.133 3.332 -11.516 1 93.38 94 LEU A N 1
ATOM 771 C CA . LEU A 1 94 ? 10.359 3.049 -10.312 1 93.38 94 LEU A CA 1
ATOM 772 C C . LEU A 1 94 ? 9.211 2.096 -10.617 1 93.38 94 LEU A C 1
ATOM 774 O O . LEU A 1 94 ? 8.836 1.276 -9.773 1 93.38 94 LEU A O 1
ATOM 778 N N . ALA A 1 95 ? 8.664 2.205 -11.797 1 91.06 95 ALA A N 1
ATOM 779 C CA . ALA A 1 95 ? 7.582 1.312 -12.203 1 91.06 95 ALA A CA 1
ATOM 780 C C . ALA A 1 95 ? 8.078 -0.126 -12.328 1 91.06 95 ALA A C 1
ATOM 782 O O . ALA A 1 95 ? 7.363 -1.068 -11.977 1 91.06 95 ALA A O 1
ATOM 783 N N . ASP A 1 96 ? 9.289 -0.316 -12.766 1 92.62 96 ASP A N 1
ATOM 784 C CA . ASP A 1 96 ? 9.859 -1.638 -13 1 92.62 96 ASP A CA 1
ATOM 785 C C . ASP A 1 96 ? 10.398 -2.246 -11.711 1 92.62 96 ASP A C 1
ATOM 787 O O . ASP A 1 96 ? 10.656 -3.449 -11.641 1 92.62 96 ASP A O 1
ATOM 791 N N . ALA A 1 97 ? 10.602 -1.465 -10.719 1 94.81 97 ALA A N 1
ATOM 792 C CA . ALA A 1 97 ? 11.266 -1.888 -9.492 1 94.81 97 ALA A CA 1
ATOM 793 C C . ALA A 1 97 ? 10.336 -2.738 -8.633 1 94.81 97 ALA A C 1
ATOM 795 O O . ALA A 1 97 ? 9.273 -2.275 -8.211 1 94.81 97 ALA A O 1
ATOM 796 N N . PRO A 1 98 ? 10.758 -3.953 -8.289 1 94.56 98 PRO A N 1
ATOM 797 C CA . PRO A 1 98 ? 9.914 -4.797 -7.438 1 94.56 98 PRO A CA 1
ATOM 798 C C . PRO A 1 98 ? 9.875 -4.316 -5.988 1 94.56 98 PRO A C 1
ATOM 800 O O . PRO A 1 98 ? 8.992 -4.711 -5.227 1 94.56 98 PRO A O 1
ATOM 803 N N . PHE A 1 99 ? 10.773 -3.484 -5.562 1 95.69 99 PHE A N 1
ATOM 804 C CA . PHE A 1 99 ? 10.922 -3.094 -4.164 1 95.69 99 PHE A CA 1
ATOM 805 C C . PHE A 1 99 ? 10.133 -1.827 -3.867 1 95.69 99 PHE A C 1
ATOM 807 O O . PHE A 1 99 ? 10.125 -1.345 -2.734 1 95.69 99 PHE A O 1
ATOM 814 N N . VAL A 1 100 ? 9.445 -1.299 -4.859 1 94.75 100 VAL A N 1
ATOM 815 C CA . VAL A 1 100 ? 8.68 -0.08 -4.641 1 94.75 100 VAL A CA 1
ATOM 816 C C . VAL A 1 100 ? 7.258 -0.436 -4.211 1 94.75 100 VAL A C 1
ATOM 818 O O . VAL A 1 100 ? 6.539 -1.131 -4.934 1 94.75 100 VAL A O 1
ATOM 821 N N . LEU A 1 101 ? 6.938 0.011 -3.049 1 89.94 101 LEU A N 1
ATOM 822 C CA . LEU A 1 101 ? 5.582 -0.179 -2.539 1 89.94 101 LEU A CA 1
ATOM 823 C C . LEU A 1 101 ? 4.625 0.847 -3.139 1 89.94 101 LEU A C 1
ATOM 825 O O . LEU A 1 101 ? 3.508 0.505 -3.529 1 89.94 101 LEU A O 1
ATOM 829 N N . PHE A 1 102 ? 5.137 2.059 -3.197 1 86.81 102 PHE A N 1
ATOM 830 C CA . PHE A 1 102 ? 4.391 3.176 -3.762 1 86.81 102 PHE A CA 1
ATOM 831 C C . PHE A 1 102 ? 5.332 4.301 -4.184 1 86.81 102 PHE A C 1
ATOM 833 O O . PHE A 1 102 ? 6.41 4.461 -3.609 1 86.81 102 PHE A O 1
ATOM 840 N N . SER A 1 103 ? 4.875 5.051 -5.191 1 91.62 103 SER A N 1
ATOM 841 C CA . SER A 1 103 ? 5.656 6.203 -5.629 1 91.62 103 SER A CA 1
ATOM 842 C C . SER A 1 103 ? 4.789 7.207 -6.379 1 91.62 103 SER A C 1
ATOM 844 O O . SER A 1 103 ? 3.846 6.82 -7.074 1 91.62 103 SER A O 1
ATOM 846 N N . GLY A 1 104 ? 5.145 8.516 -6.172 1 89.81 104 GLY A N 1
ATOM 847 C CA . GLY A 1 104 ? 4.387 9.516 -6.898 1 89.81 104 GLY A CA 1
ATOM 848 C C . GLY A 1 104 ? 4.938 10.922 -6.723 1 89.81 104 GLY A C 1
ATOM 849 O O . GLY A 1 104 ? 5.902 11.125 -5.984 1 89.81 104 GLY A O 1
ATOM 850 N N . ARG A 1 105 ? 4.289 11.789 -7.457 1 91.56 105 ARG A N 1
ATOM 851 C CA . ARG A 1 105 ? 4.664 13.203 -7.422 1 91.56 105 ARG A CA 1
ATOM 852 C C . ARG A 1 105 ? 3.848 13.961 -6.383 1 91.56 105 ARG A C 1
ATOM 854 O O . ARG A 1 105 ? 2.656 13.695 -6.207 1 91.56 105 ARG A O 1
ATOM 861 N N . THR A 1 106 ? 4.484 14.922 -5.738 1 89.62 106 THR A N 1
ATOM 862 C CA . THR A 1 106 ? 3.787 15.734 -4.75 1 89.62 106 THR A CA 1
ATOM 863 C C . THR A 1 106 ? 3.436 17.109 -5.324 1 89.62 106 THR A C 1
ATOM 865 O O . THR A 1 106 ? 3.928 17.484 -6.387 1 89.62 106 THR A O 1
ATOM 868 N N . ARG A 1 107 ? 2.354 17.688 -4.648 1 81.69 107 ARG A N 1
ATOM 869 C CA . ARG A 1 107 ? 1.983 19.062 -4.969 1 81.69 107 ARG A CA 1
ATOM 870 C C . ARG A 1 107 ? 2.578 20.047 -3.961 1 81.69 107 ARG A C 1
ATOM 872 O O . ARG A 1 107 ? 1.898 20.469 -3.025 1 81.69 107 ARG A O 1
ATOM 879 N N . GLY A 1 108 ? 3.859 20.141 -3.951 1 76.19 108 GLY A N 1
ATOM 880 C CA . GLY A 1 108 ? 4.543 21.125 -3.133 1 76.19 108 GLY A CA 1
ATOM 881 C C . GLY A 1 108 ? 5.477 20.5 -2.107 1 76.19 108 GLY A C 1
ATOM 882 O O . GLY A 1 108 ? 5.254 19.375 -1.658 1 76.19 108 GLY A O 1
ATOM 883 N N . GLY A 1 109 ? 6.566 21.234 -1.682 1 84.81 109 GLY A N 1
ATOM 884 C CA . GLY A 1 109 ? 7.645 20.875 -0.771 1 84.81 109 GLY A CA 1
ATOM 885 C C . GLY A 1 109 ? 8.641 19.906 -1.375 1 84.81 109 GLY A C 1
ATOM 886 O O . GLY A 1 109 ? 9.812 20.25 -1.564 1 84.81 109 GLY A O 1
ATOM 887 N N . TYR A 1 110 ? 8.188 18.703 -1.627 1 91.5 110 TYR A N 1
ATOM 888 C CA . TYR A 1 110 ? 8.977 17.703 -2.344 1 91.5 110 TYR A CA 1
ATOM 889 C C . TYR A 1 110 ? 8.398 17.438 -3.729 1 91.5 110 TYR A C 1
ATOM 891 O O . TYR A 1 110 ? 7.219 17.703 -3.977 1 91.5 110 TYR A O 1
ATOM 899 N N . ASP A 1 111 ? 9.266 17.031 -4.613 1 93.06 111 ASP A N 1
ATOM 900 C CA . ASP A 1 111 ? 8.812 16.734 -5.973 1 93.06 111 ASP A CA 1
ATOM 901 C C . ASP A 1 111 ? 8.344 15.289 -6.098 1 93.06 111 ASP A C 1
ATOM 903 O O . ASP A 1 111 ? 7.469 14.984 -6.91 1 93.06 111 ASP A O 1
ATOM 907 N N . TRP A 1 112 ? 8.984 14.406 -5.262 1 93.81 112 TRP A N 1
ATOM 908 C CA . TRP A 1 112 ? 8.703 12.977 -5.391 1 93.81 112 TRP A CA 1
ATOM 909 C C . TRP A 1 112 ? 8.797 12.273 -4.043 1 93.81 112 TRP A C 1
ATOM 911 O O . TRP A 1 112 ? 9.68 12.57 -3.24 1 93.81 112 TRP A O 1
ATOM 921 N N . ILE A 1 113 ? 7.863 11.398 -3.809 1 9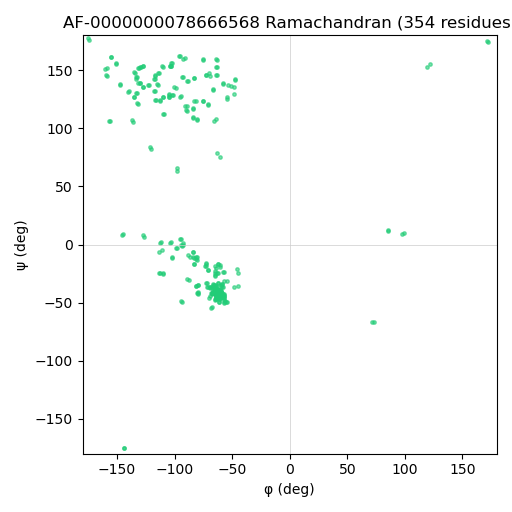1.69 113 ILE A N 1
ATOM 922 C CA . ILE A 1 113 ? 7.891 10.523 -2.641 1 91.69 113 ILE A CA 1
ATOM 923 C C . ILE A 1 113 ? 7.848 9.062 -3.084 1 91.69 113 ILE A C 1
ATOM 925 O O . ILE A 1 113 ? 7.09 8.703 -3.99 1 91.69 113 ILE A O 1
ATOM 929 N N . CYS A 1 114 ? 8.656 8.266 -2.453 1 93.38 114 CYS A N 1
ATOM 930 C CA . CYS A 1 114 ? 8.695 6.844 -2.77 1 93.38 114 CYS A CA 1
ATOM 931 C C . CYS A 1 114 ? 8.852 6.008 -1.504 1 93.38 114 CYS A C 1
ATOM 933 O O . CYS A 1 114 ? 9.648 6.344 -0.625 1 93.38 114 CYS A O 1
ATOM 935 N N . VAL A 1 115 ? 8.031 5.004 -1.368 1 91 115 VAL A N 1
ATOM 936 C CA . VAL A 1 115 ? 8.18 4.02 -0.3 1 91 115 VAL A CA 1
ATOM 937 C C . VAL A 1 115 ? 8.75 2.723 -0.866 1 91 115 VAL A C 1
ATOM 939 O O . VAL A 1 115 ? 8.219 2.174 -1.832 1 91 115 VAL A O 1
ATOM 942 N N . GLN A 1 116 ? 9.805 2.309 -0.244 1 94.62 116 GLN A N 1
ATOM 943 C CA . GLN A 1 116 ? 10.531 1.145 -0.741 1 94.62 116 GLN A CA 1
ATOM 944 C C . GLN A 1 116 ? 10.727 0.107 0.361 1 94.62 116 GLN A C 1
ATOM 946 O O . GLN A 1 116 ? 10.734 0.445 1.546 1 94.62 116 GLN A O 1
ATOM 951 N N . SER A 1 117 ? 10.859 -1.171 -0.07 1 94.25 117 SER A N 1
ATOM 952 C CA . SER A 1 117 ? 11.078 -2.281 0.853 1 94.25 117 SER A CA 1
ATOM 953 C C . SER A 1 117 ? 12.211 -3.18 0.376 1 94.25 117 SER A C 1
ATOM 955 O O . SER A 1 117 ? 12.219 -3.621 -0.776 1 94.25 117 SER A O 1
ATOM 957 N N . PHE A 1 118 ? 13.148 -3.445 1.353 1 94.31 118 PHE A N 1
ATOM 958 C CA . PHE A 1 118 ? 14.32 -4.242 0.997 1 94.31 118 PHE A CA 1
ATOM 959 C C . PHE A 1 118 ? 14.539 -5.359 2.008 1 94.31 118 PHE A C 1
ATOM 961 O O . PHE A 1 118 ? 14.258 -5.195 3.197 1 94.31 118 PHE A O 1
ATOM 968 N N . PRO A 1 119 ? 15.148 -6.461 1.528 1 90.44 119 PRO A N 1
ATOM 969 C CA . PRO A 1 119 ? 15.43 -7.57 2.439 1 90.44 119 PRO A CA 1
ATOM 970 C C . PRO A 1 119 ? 16.578 -7.266 3.406 1 90.44 119 PRO A C 1
ATOM 972 O O . PRO A 1 119 ? 16.719 -7.941 4.43 1 90.44 119 PRO A O 1
ATOM 975 N N . SER A 1 120 ? 17.391 -6.258 3.066 1 90.38 120 SER A N 1
ATOM 976 C CA . SER A 1 120 ? 18.516 -5.922 3.934 1 90.38 120 SER A CA 1
ATOM 977 C C . SER A 1 120 ? 18.938 -4.469 3.758 1 90.38 120 SER A C 1
ATOM 979 O O . SER A 1 120 ? 18.594 -3.832 2.76 1 90.38 120 SER A O 1
ATOM 981 N N . GLU A 1 121 ? 19.672 -4.031 4.785 1 91.88 121 GLU A N 1
ATOM 982 C CA . GLU A 1 121 ? 20.219 -2.684 4.699 1 91.88 121 GLU A CA 1
ATOM 983 C C . GLU A 1 121 ? 21.219 -2.57 3.549 1 91.88 121 GLU A C 1
ATOM 985 O O . GLU A 1 121 ? 21.297 -1.533 2.887 1 91.88 121 GLU A O 1
ATOM 990 N N . GLU A 1 122 ? 21.922 -3.652 3.375 1 93.38 122 GLU A N 1
ATOM 991 C CA . GLU A 1 122 ? 22.906 -3.67 2.301 1 93.38 122 GLU A CA 1
ATOM 992 C C . GLU A 1 122 ? 22.25 -3.463 0.941 1 93.38 122 GLU A C 1
ATOM 994 O O . GLU A 1 122 ? 22.734 -2.676 0.124 1 93.38 122 GLU A O 1
ATOM 999 N N . MET A 1 123 ? 21.188 -4.148 0.703 1 93.06 123 MET A N 1
ATOM 1000 C CA . MET A 1 123 ? 20.469 -4.012 -0.556 1 93.06 123 MET A CA 1
ATOM 1001 C C . MET A 1 123 ? 19.875 -2.609 -0.696 1 93.06 123 MET A C 1
ATOM 1003 O O . MET A 1 123 ? 19.875 -2.041 -1.789 1 93.06 123 MET A O 1
ATOM 1007 N N . ALA A 1 124 ? 19.391 -2.078 0.385 1 93.94 124 ALA A N 1
ATOM 1008 C CA . ALA A 1 124 ? 18.844 -0.72 0.38 1 93.94 124 ALA A CA 1
ATOM 1009 C C . ALA A 1 124 ? 19.922 0.294 0.004 1 93.94 124 ALA A C 1
ATOM 1011 O O . ALA A 1 124 ? 19.688 1.189 -0.81 1 93.94 124 ALA A O 1
ATOM 1012 N N . ASP A 1 125 ? 21.062 0.102 0.6 1 93.38 125 ASP A N 1
ATOM 1013 C CA . ASP A 1 125 ? 22.172 1.005 0.318 1 93.38 125 ASP A CA 1
ATOM 1014 C C . ASP A 1 125 ? 22.625 0.879 -1.134 1 93.38 125 ASP A C 1
ATOM 1016 O O . ASP A 1 125 ? 22.938 1.881 -1.781 1 93.38 125 ASP A O 1
ATOM 1020 N N . GLU A 1 126 ? 22.672 -0.343 -1.572 1 92.94 126 GLU A N 1
ATOM 1021 C CA . GLU A 1 126 ? 23.031 -0.58 -2.969 1 92.94 126 GLU A CA 1
ATOM 1022 C C . GLU A 1 126 ? 22.078 0.151 -3.912 1 92.94 126 GLU A C 1
ATOM 1024 O O . GLU A 1 126 ? 22.516 0.792 -4.871 1 92.94 126 GLU A O 1
ATOM 1029 N N . GLU A 1 127 ? 20.812 0.052 -3.645 1 93.62 127 GLU A N 1
ATOM 1030 C CA . GLU A 1 127 ? 19.828 0.728 -4.484 1 93.62 127 GLU A CA 1
ATOM 1031 C C . GLU A 1 127 ? 20.016 2.242 -4.43 1 93.62 127 GLU A C 1
ATOM 1033 O O . GLU A 1 127 ? 19.859 2.928 -5.445 1 93.62 127 GLU A O 1
ATOM 1038 N N . SER A 1 128 ? 20.328 2.758 -3.287 1 92.81 128 SER A N 1
ATOM 1039 C CA . SER A 1 128 ? 20.562 4.191 -3.158 1 92.81 128 SER A CA 1
ATOM 1040 C C . SER A 1 128 ? 21.703 4.645 -4.062 1 92.81 128 SER A C 1
ATOM 1042 O O . SER A 1 128 ? 21.625 5.703 -4.684 1 92.81 128 SER A O 1
ATOM 1044 N N . ASP A 1 129 ? 22.719 3.809 -4.086 1 92.12 129 ASP A N 1
ATOM 1045 C CA . ASP A 1 129 ? 23.844 4.109 -4.953 1 92.12 129 ASP A CA 1
ATOM 1046 C C . ASP A 1 129 ? 23.438 4.086 -6.422 1 92.12 129 ASP A C 1
ATOM 1048 O O . ASP A 1 129 ? 23.828 4.961 -7.195 1 92.12 129 ASP A O 1
ATOM 1052 N N . ILE A 1 130 ? 22.688 3.191 -6.793 1 91.5 130 ILE A N 1
ATOM 1053 C CA . ILE A 1 130 ? 22.219 3.057 -8.172 1 91.5 130 ILE A CA 1
ATOM 1054 C C . ILE A 1 130 ? 21.344 4.254 -8.531 1 91.5 130 ILE A C 1
ATOM 1056 O O . ILE A 1 130 ? 21.531 4.867 -9.586 1 91.5 130 ILE A O 1
ATOM 1060 N N . TYR A 1 131 ? 20.422 4.578 -7.652 1 91.81 131 TYR A N 1
ATOM 1061 C CA . TYR A 1 131 ? 19.5 5.695 -7.852 1 91.81 131 TYR A CA 1
ATOM 1062 C C . TYR A 1 131 ? 20.266 6.996 -8.062 1 91.81 131 TYR A C 1
ATOM 1064 O O . TYR A 1 131 ? 19.969 7.758 -8.984 1 91.81 131 TYR A O 1
ATOM 1072 N N . ARG A 1 132 ? 21.25 7.211 -7.281 1 88.31 132 ARG A N 1
ATOM 1073 C CA . ARG A 1 132 ? 22.062 8.422 -7.371 1 88.31 132 ARG A CA 1
ATOM 1074 C C . ARG A 1 132 ? 22.859 8.445 -8.664 1 88.31 132 ARG A C 1
ATOM 1076 O O . ARG A 1 132 ? 23.016 9.492 -9.297 1 88.31 132 ARG A O 1
ATOM 1083 N N . ASN A 1 133 ? 23.375 7.316 -8.992 1 90.25 133 ASN A N 1
ATOM 1084 C CA . ASN A 1 133 ? 24.156 7.234 -10.227 1 90.25 133 ASN A CA 1
ATOM 1085 C C . ASN A 1 133 ? 23.297 7.508 -11.453 1 90.25 133 ASN A C 1
ATOM 1087 O O . ASN A 1 133 ? 23.734 8.172 -12.391 1 90.25 133 ASN A O 1
ATOM 1091 N N . LEU A 1 134 ? 22.125 7.027 -11.469 1 90.81 134 LEU A N 1
ATOM 1092 C CA . LEU A 1 134 ? 21.266 7.129 -12.641 1 90.81 134 LEU A CA 1
ATOM 1093 C C . LEU A 1 134 ? 20.594 8.5 -12.703 1 90.81 134 LEU A C 1
ATOM 1095 O O . LEU A 1 134 ? 20.406 9.055 -13.789 1 90.81 134 LEU A O 1
ATOM 1099 N N . PHE A 1 135 ? 20.25 9.016 -11.516 1 92.81 135 PHE A N 1
ATOM 1100 C CA . PHE A 1 135 ? 19.375 10.172 -11.547 1 92.81 135 PHE A CA 1
ATOM 1101 C C . PHE A 1 135 ? 19.953 11.328 -10.742 1 92.81 135 PHE A C 1
ATOM 1103 O O . PHE A 1 135 ? 19.281 12.344 -10.531 1 92.81 135 PHE A O 1
ATOM 1110 N N . GLY A 1 136 ? 21.141 11.188 -10.273 1 91.75 136 GLY A N 1
ATOM 1111 C CA . GLY A 1 136 ? 21.781 12.211 -9.461 1 91.75 136 GLY A CA 1
ATOM 1112 C C . GLY A 1 136 ? 21.875 13.555 -10.156 1 91.75 136 GLY A C 1
ATOM 1113 O O . GLY A 1 136 ? 21.922 14.602 -9.5 1 91.75 136 GLY A O 1
ATOM 1114 N N . ASP A 1 137 ? 21.844 13.539 -11.391 1 91.31 137 ASP A N 1
ATOM 1115 C CA . ASP A 1 137 ? 22 14.766 -12.164 1 91.31 137 ASP A CA 1
ATOM 1116 C C . ASP A 1 137 ? 20.766 15.656 -12.039 1 91.31 137 ASP A C 1
ATOM 1118 O O . ASP A 1 137 ? 20.844 16.875 -12.25 1 91.31 137 ASP A O 1
ATOM 1122 N N . ILE A 1 138 ? 19.641 15.102 -11.695 1 92.94 138 ILE A N 1
ATOM 1123 C CA . ILE A 1 138 ? 18.422 15.906 -11.648 1 92.94 138 ILE A CA 1
ATOM 1124 C C . ILE A 1 138 ? 17.953 16.047 -10.203 1 92.94 138 ILE A C 1
ATOM 1126 O O . ILE A 1 138 ? 16.938 16.703 -9.938 1 92.94 138 ILE A O 1
ATOM 1130 N N . ILE A 1 139 ? 18.641 15.531 -9.281 1 93.62 139 ILE A N 1
ATOM 1131 C CA . ILE A 1 139 ? 18.203 15.531 -7.891 1 93.62 139 ILE A CA 1
ATOM 1132 C C . ILE A 1 139 ? 18.812 16.719 -7.16 1 93.62 139 ILE A C 1
ATOM 1134 O O . ILE A 1 139 ? 20.031 16.953 -7.238 1 93.62 139 ILE A O 1
ATOM 1138 N N . GLN A 1 140 ? 18.016 17.469 -6.539 1 94.5 140 GLN A N 1
ATOM 1139 C CA . GLN A 1 140 ? 18.469 18.578 -5.699 1 94.5 140 GLN A CA 1
ATOM 1140 C C . GLN A 1 140 ? 18.609 18.141 -4.242 1 94.5 140 GLN A C 1
ATOM 1142 O O . GLN A 1 140 ? 19.625 18.406 -3.596 1 94.5 140 GLN A O 1
ATOM 1147 N N . SER A 1 141 ? 17.609 17.516 -3.74 1 93.69 141 SER A N 1
ATOM 1148 C CA . SER A 1 141 ? 17.672 16.953 -2.396 1 93.69 141 SER A CA 1
ATOM 1149 C C . SER A 1 141 ? 17.141 15.523 -2.377 1 93.69 141 SER A C 1
ATOM 1151 O O . SER A 1 141 ? 16.25 15.18 -3.148 1 93.69 141 SER A O 1
ATOM 1153 N N . TYR A 1 142 ? 17.766 14.703 -1.545 1 93.38 142 TYR A N 1
ATOM 1154 C CA . TYR A 1 142 ? 17.438 13.297 -1.353 1 93.38 142 TYR A CA 1
ATOM 1155 C C . TYR A 1 142 ? 17.453 12.93 0.127 1 93.38 142 TYR A C 1
ATOM 1157 O O . TYR A 1 142 ? 18.516 12.836 0.742 1 93.38 142 TYR A O 1
ATOM 1165 N N . GLU A 1 143 ? 16.266 12.734 0.666 1 91.69 143 GLU A N 1
ATOM 1166 C CA . GLU A 1 143 ? 16.141 12.367 2.072 1 91.69 143 GLU A CA 1
ATOM 1167 C C . GLU A 1 143 ? 15.547 10.969 2.225 1 91.69 143 GLU A C 1
ATOM 1169 O O . GLU A 1 143 ? 14.617 10.602 1.497 1 91.69 143 GLU A O 1
ATOM 1174 N N . VAL A 1 144 ? 16.109 10.242 3.139 1 92.56 144 VAL A N 1
ATOM 1175 C CA . VAL A 1 144 ? 15.664 8.867 3.346 1 92.56 144 VAL A CA 1
ATOM 1176 C C . VAL A 1 144 ? 15.328 8.648 4.82 1 92.56 144 VAL A C 1
ATOM 1178 O O . VAL A 1 144 ? 16.109 9 5.703 1 92.56 144 VAL A O 1
ATOM 1181 N N . TYR A 1 145 ? 14.219 8.008 5.02 1 90.81 145 TYR A N 1
ATOM 1182 C CA . TYR A 1 145 ? 13.805 7.68 6.379 1 90.81 145 TYR A CA 1
ATOM 1183 C C . TYR A 1 145 ? 13.375 6.223 6.484 1 90.81 145 TYR A C 1
ATOM 1185 O O . TYR A 1 145 ? 12.445 5.789 5.797 1 90.81 145 TYR A O 1
ATOM 1193 N N . ASP A 1 146 ? 14.094 5.539 7.395 1 89.56 146 ASP A N 1
ATOM 1194 C CA . ASP A 1 146 ? 13.625 4.188 7.684 1 89.56 146 ASP A CA 1
ATOM 1195 C C . ASP A 1 146 ? 12.344 4.215 8.508 1 89.56 146 ASP A C 1
ATOM 1197 O O . ASP A 1 146 ? 12.141 5.109 9.328 1 89.56 146 ASP A O 1
ATOM 1201 N N . PHE A 1 147 ? 11.633 3.238 8.148 1 84.44 147 PHE A N 1
ATOM 1202 C CA . PHE A 1 147 ? 10.289 3.24 8.703 1 84.44 147 PHE A CA 1
ATOM 1203 C C . PHE A 1 147 ? 9.938 1.874 9.281 1 84.44 147 PHE A C 1
ATOM 1205 O O . PHE A 1 147 ? 10.32 0.843 8.727 1 84.44 147 PHE A O 1
ATOM 1212 N N . ILE A 1 148 ? 9.25 1.915 10.469 1 86.81 148 ILE A N 1
ATOM 1213 C CA . ILE A 1 148 ? 8.664 0.715 11.055 1 86.81 148 ILE A CA 1
ATOM 1214 C C . ILE A 1 148 ? 7.141 0.782 10.945 1 86.81 148 ILE A C 1
ATOM 1216 O O . ILE A 1 148 ? 6.5 1.589 11.625 1 86.81 148 ILE A O 1
ATOM 1220 N N . PRO A 1 149 ? 6.598 -0.083 10.133 1 84.56 149 PRO A N 1
ATOM 1221 C CA . PRO A 1 149 ? 5.141 -0.044 9.977 1 84.56 149 PRO A CA 1
ATOM 1222 C C . PRO A 1 149 ? 4.402 -0.438 11.258 1 84.56 149 PRO A C 1
ATOM 1224 O O . PRO A 1 149 ? 4.762 -1.427 11.898 1 84.56 149 PRO A O 1
ATOM 1227 N N . LEU A 1 150 ? 3.402 0.349 11.602 1 85.44 150 LEU A N 1
ATOM 1228 C CA . LEU A 1 150 ? 2.547 0.026 12.742 1 85.44 150 LEU A CA 1
ATOM 1229 C C . LEU A 1 150 ? 1.131 -0.3 12.281 1 85.44 150 LEU A C 1
ATOM 1231 O O . LEU A 1 150 ? 0.359 -0.916 13.016 1 85.44 150 LEU A O 1
ATOM 1235 N N . LYS A 1 151 ? 0.715 0.146 11.219 1 83.5 151 LYS A N 1
ATOM 1236 C CA . LYS A 1 151 ? -0.46 -0.303 10.484 1 83.5 151 LYS A CA 1
ATOM 1237 C C . LYS A 1 151 ? -0.069 -0.868 9.117 1 83.5 151 LYS A C 1
ATOM 1239 O O . LYS A 1 151 ? 0.589 -0.191 8.328 1 83.5 151 LYS A O 1
ATOM 1244 N N . ASP A 1 152 ? -0.505 -2.1 8.93 1 83.06 152 ASP A N 1
ATOM 1245 C CA . ASP A 1 152 ? -0.175 -2.742 7.664 1 83.06 152 ASP A CA 1
ATOM 1246 C C . ASP A 1 152 ? -0.816 -2.006 6.488 1 83.06 152 ASP A C 1
ATOM 1248 O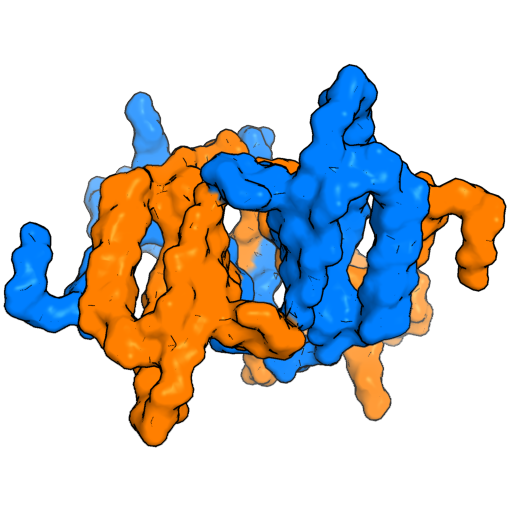 O . ASP A 1 152 ? -1.902 -1.439 6.625 1 83.06 152 ASP A O 1
ATOM 1252 N N . PRO A 1 153 ? -0.11 -2.012 5.391 1 81.88 153 PRO A N 1
ATOM 1253 C CA . PRO A 1 153 ? -0.7 -1.389 4.203 1 81.88 153 PRO A CA 1
ATOM 1254 C C . PRO A 1 153 ? -2.037 -2.012 3.812 1 81.88 153 PRO A C 1
ATOM 1256 O O . PRO A 1 153 ? -2.211 -3.229 3.922 1 81.88 153 PRO A O 1
ATOM 1259 N N . SER A 1 154 ? -2.928 -1.179 3.449 1 87.44 154 SER A N 1
ATOM 1260 C CA . SER A 1 154 ? -4.258 -1.645 3.066 1 87.44 154 SER A CA 1
ATOM 1261 C C . SER A 1 154 ? -4.742 -0.95 1.799 1 87.44 154 SER A C 1
ATOM 1263 O O . SER A 1 154 ? -4.836 0.278 1.756 1 87.44 154 SER A O 1
ATOM 1265 N N . PHE A 1 155 ? -5.133 -1.779 0.84 1 86.75 155 PHE A N 1
ATOM 1266 C CA . PHE A 1 155 ? -5.68 -1.215 -0.388 1 86.75 155 PHE A CA 1
ATOM 1267 C C . PHE A 1 155 ? -7.148 -0.849 -0.209 1 86.75 155 PHE A C 1
ATOM 1269 O O . PHE A 1 155 ? -7.719 -0.124 -1.028 1 86.75 155 PHE A O 1
ATOM 1276 N N . HIS A 1 156 ? -7.695 -1.311 0.836 1 91.19 156 HIS A N 1
ATOM 1277 C CA . HIS A 1 156 ? -9.078 -0.93 1.124 1 91.19 156 HIS A CA 1
ATOM 1278 C C . HIS A 1 156 ? -9.195 0.574 1.35 1 91.19 156 HIS A C 1
ATOM 1280 O O . HIS A 1 156 ? -10.258 1.156 1.125 1 91.19 156 HIS A O 1
ATOM 1286 N N . SER A 1 157 ? -8.148 1.143 1.728 1 91.75 157 SER A N 1
ATOM 1287 C CA . SER A 1 157 ? -8.148 2.582 1.966 1 91.75 157 SER A CA 1
ATOM 1288 C C . SER A 1 157 ? -8.461 3.355 0.689 1 91.75 157 SER A C 1
ATOM 1290 O O . SER A 1 157 ? -8.828 4.531 0.744 1 91.75 157 SER A O 1
ATOM 1292 N N . LEU A 1 158 ? -8.352 2.727 -0.457 1 89.38 158 LEU A N 1
ATOM 1293 C CA . LEU A 1 158 ? -8.602 3.377 -1.737 1 89.38 158 LEU A CA 1
ATOM 1294 C C . LEU A 1 158 ? -10.047 3.154 -2.182 1 89.38 158 LEU A C 1
ATOM 1296 O O . LEU A 1 158 ? -10.469 3.678 -3.215 1 89.38 158 LEU A O 1
ATOM 1300 N N . ALA A 1 159 ? -10.805 2.381 -1.345 1 91.38 159 ALA A N 1
ATOM 1301 C CA . ALA A 1 159 ? -12.125 2 -1.847 1 91.38 159 ALA A CA 1
ATOM 1302 C C . ALA A 1 159 ? -13.148 1.954 -0.718 1 91.38 159 ALA A C 1
ATOM 1304 O O . ALA A 1 159 ? -14.258 1.455 -0.902 1 91.38 159 ALA A O 1
ATOM 1305 N N . TYR A 1 160 ? -12.789 2.428 0.459 1 91.94 160 TYR A N 1
ATOM 1306 C CA . TYR A 1 160 ? -13.727 2.377 1.577 1 91.94 160 TYR A CA 1
ATOM 1307 C C . TYR A 1 160 ? -14.953 3.242 1.303 1 91.94 160 TYR A C 1
ATOM 1309 O O . TYR A 1 160 ? -14.891 4.184 0.507 1 91.94 160 TYR A O 1
ATOM 1317 N N . THR A 1 161 ? -16.031 2.967 2.016 1 89.81 161 THR A N 1
ATOM 1318 C CA . THR A 1 161 ? -17.297 3.633 1.754 1 89.81 161 THR A CA 1
ATOM 1319 C C . THR A 1 161 ? -17.484 4.824 2.686 1 89.81 161 THR A C 1
ATOM 1321 O O . THR A 1 161 ? -16.812 4.934 3.709 1 89.81 161 THR A O 1
ATOM 1324 N N . ASP A 1 162 ? -18.422 5.68 2.24 1 87.62 162 ASP A N 1
ATOM 1325 C CA . ASP A 1 162 ? -18.797 6.793 3.102 1 87.62 162 ASP A CA 1
ATOM 1326 C C . ASP A 1 162 ? -19.328 6.293 4.445 1 87.62 162 ASP A C 1
ATOM 1328 O O . ASP A 1 162 ? -19.094 6.918 5.48 1 87.62 162 ASP A O 1
ATOM 1332 N N . LYS A 1 163 ? -19.969 5.211 4.375 1 87.5 163 LYS A N 1
ATOM 1333 C CA . LYS A 1 163 ? -20.516 4.629 5.598 1 87.5 163 LYS A CA 1
ATOM 1334 C C . LYS A 1 163 ? -19.391 4.238 6.566 1 87.5 163 LYS A C 1
ATOM 1336 O O . LYS A 1 163 ? -19.516 4.461 7.773 1 87.5 163 LYS A O 1
ATOM 1341 N N . GLU A 1 164 ? -18.438 3.689 6.07 1 90.12 164 GLU A N 1
ATOM 1342 C CA . GLU A 1 164 ? -17.312 3.305 6.906 1 90.12 164 GLU A CA 1
ATOM 1343 C C . GLU A 1 164 ? -16.641 4.527 7.516 1 90.12 164 GLU A C 1
ATOM 1345 O O . GLU A 1 164 ? -16.219 4.5 8.68 1 90.12 164 GLU A O 1
ATOM 1350 N N . TYR A 1 165 ? -16.5 5.547 6.723 1 91.62 165 TYR A N 1
ATOM 1351 C CA . TYR A 1 165 ? -15.914 6.781 7.238 1 91.62 165 TYR A CA 1
ATOM 1352 C C . TYR A 1 165 ? -16.781 7.375 8.344 1 91.62 165 TYR A C 1
ATOM 1354 O O . TYR A 1 165 ? -16.266 7.785 9.391 1 91.62 165 TYR A O 1
ATOM 1362 N N . LYS A 1 166 ? -18.047 7.359 8.109 1 89.25 166 LYS A N 1
ATOM 1363 C CA . LYS A 1 166 ? -18.969 7.879 9.117 1 89.25 166 LYS A CA 1
ATOM 1364 C C . LYS A 1 166 ? -18.891 7.07 10.406 1 89.25 166 LYS A C 1
ATOM 1366 O O . LYS A 1 166 ? -18.938 7.633 11.5 1 89.25 166 LYS A O 1
ATOM 1371 N N . LYS A 1 167 ? -18.797 5.82 10.242 1 90.81 167 LYS A N 1
ATOM 1372 C CA . LYS A 1 167 ? -18.656 4.973 11.422 1 90.81 167 LYS A CA 1
ATOM 1373 C C . LYS A 1 167 ? -17.406 5.32 12.203 1 90.81 167 LYS A C 1
ATOM 1375 O O . LYS A 1 167 ? -17.422 5.371 13.438 1 90.81 167 LYS A O 1
ATOM 1380 N N . PHE A 1 168 ? -16.359 5.496 11.523 1 92.69 168 PHE A N 1
ATOM 1381 C CA . PHE A 1 168 ? -15.109 5.91 12.148 1 92.69 168 PHE A CA 1
ATOM 1382 C C . PHE A 1 168 ? -15.281 7.23 12.891 1 92.69 168 PHE A C 1
ATOM 1384 O O . PHE A 1 168 ? -14.844 7.367 14.031 1 92.69 168 PHE A O 1
ATOM 1391 N N . LEU A 1 169 ? -15.93 8.164 12.289 1 89.06 169 LEU A N 1
ATOM 1392 C CA . LEU A 1 169 ? -16.156 9.469 12.906 1 89.06 169 LEU A CA 1
ATOM 1393 C C . LEU A 1 169 ? -16.969 9.336 14.188 1 89.06 169 LEU A C 1
ATOM 1395 O O . LEU A 1 169 ? -16.672 9.984 15.195 1 89.06 169 LEU A O 1
ATOM 1399 N N . ASP A 1 170 ? -17.922 8.5 14.094 1 89.25 170 ASP A N 1
ATOM 1400 C CA . ASP A 1 170 ? -18.797 8.289 15.258 1 89.25 170 ASP A CA 1
ATOM 1401 C C . ASP A 1 170 ? -18 7.73 16.438 1 89.25 170 ASP A C 1
ATOM 1403 O O . ASP A 1 170 ? -18.297 8.047 17.594 1 89.25 170 ASP A O 1
ATOM 1407 N N . GLU A 1 171 ? -17.047 6.977 16.141 1 87.12 171 GLU A N 1
ATOM 1408 C CA . GLU A 1 171 ? -16.234 6.332 17.188 1 87.12 171 GLU A CA 1
ATOM 1409 C C . GLU A 1 171 ? -15.211 7.297 17.766 1 87.12 171 GLU A C 1
ATOM 1411 O O . GLU A 1 171 ? -14.914 7.25 18.953 1 87.12 171 GLU A O 1
ATOM 1416 N N . TRP A 1 172 ? -14.68 8.156 17.031 1 86.62 172 TRP A N 1
ATOM 1417 C CA . TRP A 1 172 ? -13.508 8.906 17.453 1 86.62 172 TRP A CA 1
ATOM 1418 C C . TRP A 1 172 ? -13.852 10.375 17.719 1 86.62 172 TRP A C 1
ATOM 1420 O O . TRP A 1 172 ? -13.078 11.102 18.344 1 86.62 172 TRP A O 1
ATOM 1430 N N . ILE A 1 173 ? -14.781 10.867 17.188 1 75.62 173 ILE A N 1
ATOM 1431 C CA . ILE A 1 173 ? -15.117 12.273 17.375 1 75.62 173 ILE A CA 1
ATOM 1432 C C . ILE A 1 173 ? -16.047 12.422 18.578 1 75.62 173 ILE A C 1
ATOM 1434 O O . ILE A 1 173 ? -17.094 11.773 18.641 1 75.62 173 ILE A O 1
ATOM 1438 N N . PRO A 1 174 ? -15.398 13.117 19.531 1 63.94 174 PRO A N 1
ATOM 1439 C CA . PRO A 1 174 ? -16.266 13.391 20.688 1 63.94 174 PRO A CA 1
ATOM 1440 C C . PRO A 1 174 ? -17.594 14.016 20.281 1 63.94 174 PRO A C 1
ATOM 1442 O O . PRO A 1 174 ? -17.672 14.742 19.281 1 63.94 174 PRO A O 1
ATOM 1445 N N . PRO A 1 175 ? -18.672 13.516 20.891 1 55.53 175 PRO A N 1
ATOM 1446 C CA . PRO A 1 175 ? -20.047 13.93 20.594 1 55.53 175 PRO A CA 1
ATOM 1447 C C . PRO A 1 175 ? -20.203 15.445 20.484 1 55.53 175 PRO A C 1
ATOM 1449 O O . PRO A 1 175 ? -21.188 15.938 19.938 1 55.53 175 PRO A O 1
ATOM 1452 N N . PHE A 1 176 ? -19.391 16.234 21.062 1 47.31 176 PHE A N 1
ATOM 1453 C CA . PHE A 1 176 ? -19.641 17.672 21.125 1 47.31 176 PHE A CA 1
ATOM 1454 C C . PHE A 1 176 ? -19.109 18.375 19.891 1 47.31 176 PHE A C 1
ATOM 1456 O O . PHE A 1 176 ? -19.312 19.578 19.703 1 47.31 176 PHE A O 1
ATOM 1463 N N . LEU A 1 177 ? -18.312 17.75 19 1 50.09 177 LEU A N 1
ATOM 1464 C CA . LEU A 1 177 ? -17.906 18.422 17.766 1 50.09 177 LEU A CA 1
ATOM 1465 C C . LEU A 1 177 ? -19 18.328 16.719 1 50.09 177 LEU A C 1
ATOM 1467 O O . LEU A 1 177 ? -19.641 17.297 16.562 1 50.09 177 LEU A O 1
ATOM 1471 N N . PRO A 1 178 ? -19.484 19.531 16.172 1 43.66 178 PRO A N 1
ATOM 1472 C CA . PRO A 1 178 ? -20.594 19.547 15.195 1 43.66 178 PRO A CA 1
ATOM 1473 C C . PRO A 1 178 ? -20.406 18.547 14.07 1 43.66 178 PRO A C 1
ATOM 1475 O O . PRO A 1 178 ? -19.266 18.25 13.672 1 43.66 178 PRO A O 1
ATOM 1478 N N . ARG A 1 179 ? -21.516 17.672 13.789 1 43.62 179 ARG A N 1
ATOM 1479 C CA . ARG A 1 179 ? -21.625 16.719 12.688 1 43.62 179 ARG A CA 1
ATOM 1480 C C . ARG A 1 179 ? -21.812 17.438 11.359 1 43.62 179 ARG A C 1
ATOM 1482 O O . ARG A 1 179 ? -22.375 18.531 11.312 1 43.62 179 ARG A O 1
ATOM 1489 N N . MET B 1 1 ? 15.914 -22.234 10.82 1 34.5 1 MET B N 1
ATOM 1490 C CA . MET B 1 1 ? 16.141 -22.156 9.375 1 34.5 1 MET B CA 1
ATOM 1491 C C . MET B 1 1 ? 15.055 -21.328 8.703 1 34.5 1 MET B C 1
ATOM 1493 O O . MET B 1 1 ? 13.859 -21.531 8.953 1 34.5 1 MET B O 1
ATOM 1497 N N . GLN B 1 2 ? 15.188 -20.094 8.219 1 53.56 2 GLN B N 1
ATOM 1498 C CA . GLN B 1 2 ? 14.211 -19.125 7.75 1 53.56 2 GLN B CA 1
ATOM 1499 C C . GLN B 1 2 ? 13.5 -19.609 6.496 1 53.56 2 GLN B C 1
ATOM 1501 O O . GLN B 1 2 ? 14.133 -20.141 5.582 1 53.56 2 GLN B O 1
ATOM 1506 N N . ASP B 1 3 ? 12.172 -20.062 6.492 1 82.69 3 ASP B N 1
ATOM 1507 C CA . ASP B 1 3 ? 11.297 -20.875 5.652 1 82.69 3 ASP B CA 1
ATOM 1508 C C . ASP B 1 3 ? 11.156 -20.266 4.258 1 82.69 3 ASP B C 1
ATOM 1510 O O . ASP B 1 3 ? 10.172 -19.594 3.963 1 82.69 3 ASP B O 1
ATOM 1514 N N . LYS B 1 4 ? 12.367 -20.531 3.555 1 90.12 4 LYS B N 1
ATOM 1515 C CA . LYS B 1 4 ? 12.461 -20.062 2.18 1 90.12 4 LYS B CA 1
ATOM 1516 C C . LYS B 1 4 ? 11.227 -20.438 1.373 1 90.12 4 LYS B C 1
ATOM 1518 O O . LYS B 1 4 ? 10.766 -19.672 0.531 1 90.12 4 LYS B O 1
ATOM 1523 N N . ILE B 1 5 ? 10.734 -21.578 1.668 1 94.19 5 ILE B N 1
ATOM 1524 C CA . ILE B 1 5 ? 9.555 -22.047 0.95 1 94.19 5 ILE B CA 1
ATOM 1525 C C . ILE B 1 5 ? 8.375 -21.125 1.241 1 94.19 5 ILE B C 1
ATOM 1527 O O . ILE B 1 5 ? 7.668 -20.703 0.323 1 94.19 5 ILE B O 1
ATOM 1531 N N . ASP B 1 6 ? 8.227 -20.844 2.51 1 94.5 6 ASP B N 1
ATOM 1532 C CA . ASP B 1 6 ? 7.145 -19.938 2.887 1 94.5 6 ASP B CA 1
ATOM 1533 C C . ASP B 1 6 ? 7.305 -18.578 2.215 1 94.5 6 ASP B C 1
ATOM 1535 O O . ASP B 1 6 ? 6.32 -17.984 1.771 1 94.5 6 ASP B O 1
ATOM 1539 N N . GLU B 1 7 ? 8.523 -18.125 2.152 1 93.31 7 GLU B N 1
ATOM 1540 C CA . GLU B 1 7 ? 8.789 -16.844 1.509 1 93.31 7 GLU B CA 1
ATOM 1541 C C . GLU B 1 7 ? 8.406 -16.875 0.032 1 93.31 7 GLU B C 1
ATOM 1543 O O . GLU B 1 7 ? 7.832 -15.922 -0.488 1 93.31 7 GLU B O 1
ATOM 1548 N N . LEU B 1 8 ? 8.727 -17.906 -0.591 1 94.75 8 LEU B N 1
ATOM 1549 C CA . LEU B 1 8 ? 8.422 -18.047 -2.012 1 94.75 8 LEU B CA 1
ATOM 1550 C C . LEU B 1 8 ? 6.918 -18.188 -2.232 1 94.75 8 LEU B C 1
ATOM 1552 O O . LEU B 1 8 ? 6.379 -17.656 -3.211 1 94.75 8 LEU B O 1
ATOM 1556 N N . ILE B 1 9 ? 6.273 -18.875 -1.334 1 96.19 9 ILE B N 1
ATOM 1557 C CA . ILE B 1 9 ? 4.82 -19 -1.409 1 96.19 9 ILE B CA 1
ATOM 1558 C C . ILE B 1 9 ? 4.184 -17.625 -1.271 1 96.19 9 ILE B C 1
ATOM 1560 O O . ILE B 1 9 ? 3.287 -17.266 -2.039 1 96.19 9 ILE B O 1
ATOM 1564 N N . LEU B 1 10 ? 4.672 -16.859 -0.344 1 95.56 10 LEU B N 1
ATOM 1565 C CA . LEU B 1 10 ? 4.176 -15.5 -0.161 1 95.56 10 LEU B CA 1
ATOM 1566 C C . LEU B 1 10 ? 4.41 -14.664 -1.414 1 95.56 10 LEU B C 1
ATOM 1568 O O . LEU B 1 10 ? 3.549 -13.875 -1.811 1 95.56 10 LEU B O 1
ATOM 1572 N N . SER B 1 11 ? 5.547 -14.828 -1.985 1 95.69 11 SER B N 1
ATOM 1573 C CA . SER B 1 11 ? 5.863 -14.102 -3.213 1 95.69 11 SER B CA 1
ATOM 1574 C C . SER B 1 11 ? 4.895 -14.469 -4.336 1 95.69 11 SER B C 1
ATOM 1576 O O . SER B 1 11 ? 4.332 -13.586 -4.984 1 95.69 11 SER B O 1
ATOM 1578 N N . ALA B 1 12 ? 4.691 -15.719 -4.551 1 96.38 12 ALA B N 1
ATOM 1579 C CA . ALA B 1 12 ? 3.791 -16.188 -5.602 1 96.38 12 ALA B CA 1
ATOM 1580 C C . ALA B 1 12 ? 2.375 -15.664 -5.387 1 96.38 12 ALA B C 1
ATOM 1582 O O . ALA B 1 12 ? 1.754 -15.141 -6.32 1 96.38 12 ALA B O 1
ATOM 1583 N N . LEU B 1 13 ? 1.921 -15.727 -4.168 1 96.81 13 LEU B N 1
ATOM 1584 C CA . LEU B 1 13 ? 0.556 -15.32 -3.859 1 96.81 13 LEU B CA 1
ATOM 1585 C C . LEU B 1 13 ? 0.411 -13.805 -3.947 1 96.81 13 LEU B C 1
ATOM 1587 O O . LEU B 1 13 ? -0.648 -13.297 -4.328 1 96.81 13 LEU B O 1
ATOM 1591 N N . SER B 1 14 ? 1.407 -13.078 -3.559 1 95.5 14 SER B N 1
ATOM 1592 C CA . SER B 1 14 ? 1.358 -11.617 -3.633 1 95.5 14 SER B CA 1
ATOM 1593 C C . SER B 1 14 ? 1.282 -11.141 -5.078 1 95.5 14 SER B C 1
ATOM 1595 O O . SER B 1 14 ? 0.766 -10.055 -5.352 1 95.5 14 SER B O 1
ATOM 1597 N N . LYS B 1 15 ? 1.779 -11.945 -5.961 1 94.56 15 LYS B N 1
ATOM 1598 C CA . LYS B 1 15 ? 1.701 -11.625 -7.383 1 94.56 15 LYS B CA 1
ATOM 1599 C C . LYS B 1 15 ? 0.332 -11.984 -7.953 1 94.56 15 LYS B C 1
ATOM 1601 O O . LYS B 1 15 ? -0.229 -11.234 -8.75 1 94.56 15 LYS B O 1
ATOM 1606 N N . ASN B 1 16 ? -0.106 -13.078 -7.539 1 96.38 16 ASN B N 1
ATOM 1607 C CA . ASN B 1 16 ? -1.413 -13.57 -7.965 1 96.38 16 ASN B CA 1
ATOM 1608 C C . ASN B 1 16 ? -1.992 -14.562 -6.961 1 96.38 16 ASN B C 1
ATOM 1610 O O . ASN B 1 16 ? -1.613 -15.734 -6.953 1 96.38 16 ASN B O 1
ATOM 1614 N N . SER B 1 17 ? -2.969 -14.07 -6.258 1 97.12 17 SER B N 1
ATOM 1615 C CA . SER B 1 17 ? -3.504 -14.914 -5.199 1 97.12 17 SER B CA 1
ATOM 1616 C C . SER B 1 17 ? -4.539 -15.898 -5.742 1 97.12 17 SER B C 1
ATOM 1618 O O . SER B 1 17 ? -4.977 -16.797 -5.031 1 97.12 17 SER B O 1
ATOM 1620 N N . LYS B 1 18 ? -4.898 -15.781 -6.969 1 95.5 18 LYS B N 1
ATOM 1621 C CA . LYS B 1 18 ? -5.902 -16.656 -7.566 1 95.5 18 LYS B CA 1
ATOM 1622 C C . LYS B 1 18 ? -5.242 -17.781 -8.352 1 95.5 18 LYS B C 1
ATOM 1624 O O . LYS B 1 18 ? -5.926 -18.656 -8.898 1 95.5 18 LYS B O 1
ATOM 1629 N N . GLN B 1 19 ? -4.004 -17.766 -8.422 1 94.88 19 GLN B N 1
ATOM 1630 C CA . GLN B 1 19 ? -3.324 -18.766 -9.234 1 94.88 19 GLN B CA 1
ATOM 1631 C C . GLN B 1 19 ? -3.551 -20.172 -8.672 1 94.88 19 GLN B C 1
ATOM 1633 O O . GLN B 1 19 ? -3.748 -20.344 -7.469 1 94.88 19 GLN B O 1
ATOM 1638 N N . ASP B 1 20 ? -3.496 -21.156 -9.547 1 94.12 20 ASP B N 1
ATOM 1639 C CA . ASP B 1 20 ? -3.623 -22.562 -9.18 1 94.12 20 ASP B CA 1
ATOM 1640 C C . ASP B 1 20 ? -2.406 -23.047 -8.391 1 94.12 20 ASP B C 1
ATOM 1642 O O . ASP B 1 20 ? -1.281 -22.609 -8.656 1 94.12 20 ASP B O 1
ATOM 1646 N N . VAL B 1 21 ? -2.73 -23.922 -7.48 1 95.56 21 VAL B N 1
ATOM 1647 C CA . VAL B 1 21 ? -1.641 -24.484 -6.691 1 95.56 21 VAL B CA 1
ATOM 1648 C C . VAL B 1 21 ? -0.58 -25.078 -7.617 1 95.56 21 VAL B C 1
ATOM 1650 O O . VAL B 1 21 ? 0.612 -25.062 -7.305 1 95.56 21 VAL B O 1
ATOM 1653 N N . ARG B 1 22 ? -0.953 -25.594 -8.766 1 95.25 22 ARG B N 1
ATOM 1654 C CA . ARG B 1 22 ? -0.015 -26.141 -9.734 1 95.25 22 ARG B CA 1
ATOM 1655 C C . ARG B 1 22 ? 0.975 -25.094 -10.211 1 95.25 22 ARG B C 1
ATOM 1657 O O . ARG B 1 22 ? 2.146 -25.391 -10.445 1 95.25 22 ARG B O 1
ATOM 1664 N N . GLU B 1 23 ? 0.501 -23.891 -10.414 1 96.12 23 GLU B N 1
ATOM 1665 C CA . GLU B 1 23 ? 1.375 -22.797 -10.812 1 96.12 23 GLU B CA 1
ATOM 1666 C C . GLU B 1 23 ? 2.389 -22.469 -9.727 1 96.12 23 GLU B C 1
ATOM 1668 O O . GLU B 1 23 ? 3.553 -22.188 -10.016 1 96.12 23 GLU B O 1
ATOM 1673 N N . ILE B 1 24 ? 1.938 -22.5 -8.492 1 96.5 24 ILE B N 1
ATOM 1674 C CA . ILE B 1 24 ? 2.832 -22.266 -7.359 1 96.5 24 ILE B CA 1
ATOM 1675 C C . ILE B 1 24 ? 3.867 -23.391 -7.285 1 96.5 24 ILE B C 1
ATOM 1677 O O . ILE B 1 24 ? 5.047 -23.125 -7.023 1 96.5 24 ILE B O 1
ATOM 1681 N N . TRP B 1 25 ? 3.357 -24.562 -7.508 1 95.94 25 TRP B N 1
ATOM 1682 C CA . TRP B 1 25 ? 4.242 -25.719 -7.523 1 95.94 25 TRP B CA 1
ATOM 1683 C C . TRP B 1 25 ? 5.359 -25.547 -8.547 1 95.94 25 TRP B C 1
ATOM 1685 O O . TRP B 1 25 ? 6.535 -25.719 -8.227 1 95.94 25 TRP B O 1
ATOM 1695 N N . ASP B 1 26 ? 5.039 -25.172 -9.797 1 95.81 26 ASP B N 1
ATOM 1696 C CA . ASP B 1 26 ? 6.008 -24.922 -10.859 1 95.81 26 ASP B CA 1
ATOM 1697 C C . ASP B 1 26 ? 6.996 -23.828 -10.461 1 95.81 26 ASP B C 1
ATOM 1699 O O . ASP B 1 26 ? 8.203 -23.953 -10.688 1 95.81 26 ASP B O 1
ATOM 1703 N N . PHE B 1 27 ? 6.504 -22.844 -9.883 1 95.56 27 PHE B N 1
ATOM 1704 C CA . PHE B 1 27 ? 7.316 -21.719 -9.414 1 95.56 27 PHE B CA 1
ATOM 1705 C C . PHE B 1 27 ? 8.344 -22.188 -8.391 1 95.56 27 PHE B C 1
ATOM 1707 O O . PHE B 1 27 ? 9.523 -21.844 -8.492 1 95.56 27 PHE B O 1
ATOM 1714 N N . LEU B 1 28 ? 7.949 -22.969 -7.445 1 94.94 28 LEU B N 1
ATOM 1715 C CA . LEU B 1 28 ? 8.844 -23.469 -6.402 1 94.94 28 LEU B CA 1
ATOM 1716 C C . LEU B 1 28 ? 9.891 -24.406 -6.984 1 94.94 28 LEU B C 1
ATOM 1718 O O . LEU B 1 28 ? 11.047 -24.406 -6.547 1 94.94 28 LEU B O 1
ATOM 1722 N N . ARG B 1 29 ? 9.539 -25.141 -7.961 1 94.5 29 ARG B N 1
ATOM 1723 C CA . ARG B 1 29 ? 10.477 -26.047 -8.609 1 94.5 29 ARG B CA 1
ATOM 1724 C C . ARG B 1 29 ? 11.609 -25.281 -9.289 1 94.5 29 ARG B C 1
ATOM 1726 O O . ARG B 1 29 ? 12.758 -25.734 -9.297 1 94.5 29 ARG B O 1
ATOM 1733 N N . ASP B 1 30 ? 11.219 -24.172 -9.852 1 92.88 30 ASP B N 1
ATOM 1734 C CA . ASP B 1 30 ? 12.211 -23.312 -10.5 1 92.88 30 ASP B CA 1
ATOM 1735 C C . ASP B 1 30 ? 13.266 -22.844 -9.5 1 92.88 30 ASP B C 1
ATOM 1737 O O . ASP B 1 30 ? 14.352 -22.406 -9.898 1 92.88 30 ASP B O 1
ATOM 1741 N N . PHE B 1 31 ? 12.969 -22.906 -8.25 1 93.31 31 PHE B N 1
ATOM 1742 C CA . PHE B 1 31 ? 13.914 -22.5 -7.215 1 93.31 31 PHE B CA 1
ATOM 1743 C C . PHE B 1 31 ? 14.547 -23.719 -6.551 1 93.31 31 PHE B C 1
ATOM 1745 O O . PHE B 1 31 ? 15.227 -23.594 -5.527 1 93.31 31 PHE B O 1
ATOM 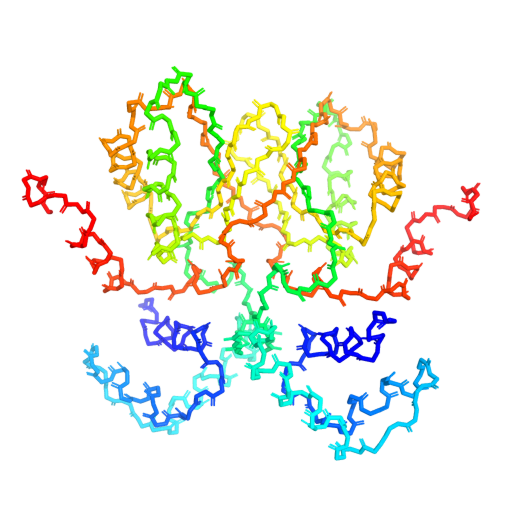1752 N N . GLY B 1 32 ? 14.188 -24.891 -7.027 1 93.44 32 GLY B N 1
ATOM 1753 C CA . GLY B 1 32 ? 14.844 -26.109 -6.586 1 93.44 32 GLY B CA 1
ATOM 1754 C C . GLY B 1 32 ? 14.078 -26.844 -5.5 1 93.44 32 GLY B C 1
ATOM 1755 O O . GLY B 1 32 ? 14.617 -27.75 -4.859 1 93.44 32 GLY B O 1
ATOM 1756 N N . PHE B 1 33 ? 12.883 -26.406 -5.25 1 94.25 33 PHE B N 1
ATOM 1757 C CA . PHE B 1 33 ? 12.078 -27.078 -4.23 1 94.25 33 PHE B CA 1
ATOM 1758 C C . PHE B 1 33 ? 11.086 -28.047 -4.867 1 94.25 33 PHE B C 1
ATOM 1760 O O . PHE B 1 33 ? 10.492 -27.734 -5.898 1 94.25 33 PHE B O 1
ATOM 1767 N N . ASN B 1 34 ? 11.016 -29.234 -4.277 1 91.19 34 ASN B N 1
ATOM 1768 C CA . ASN B 1 34 ? 10.102 -30.234 -4.793 1 91.19 34 ASN B CA 1
ATOM 1769 C C . ASN B 1 34 ? 9.094 -30.672 -3.732 1 91.19 34 ASN B C 1
ATOM 1771 O O . ASN B 1 34 ? 9.234 -31.75 -3.137 1 91.19 34 ASN B O 1
ATOM 1775 N N . LEU B 1 35 ? 8.094 -29.969 -3.582 1 94.19 35 LEU B N 1
ATOM 1776 C CA . LEU B 1 35 ? 7 -30.25 -2.658 1 94.19 35 LEU B CA 1
ATOM 1777 C C . LEU B 1 35 ? 5.781 -30.781 -3.406 1 94.19 35 LEU B C 1
ATOM 1779 O O . LEU B 1 35 ? 5.617 -30.516 -4.598 1 94.19 35 LEU B O 1
ATOM 1783 N N . SER B 1 36 ? 4.973 -31.562 -2.689 1 95.56 36 SER B N 1
ATOM 1784 C CA . SER B 1 36 ? 3.676 -31.922 -3.25 1 95.56 36 SER B CA 1
ATOM 1785 C C . SER B 1 36 ? 2.689 -30.766 -3.174 1 95.56 36 SER B C 1
ATOM 1787 O O . SER B 1 36 ? 2.885 -29.828 -2.398 1 95.56 36 SER B O 1
ATOM 1789 N N . GLU B 1 37 ? 1.651 -30.859 -4.023 1 95.56 37 GLU B N 1
ATOM 1790 C CA . GLU B 1 37 ? 0.604 -29.844 -3.965 1 95.56 37 GLU B CA 1
ATOM 1791 C C . GLU B 1 37 ? -0.038 -29.797 -2.582 1 95.56 37 GLU B C 1
ATOM 1793 O O . GLU B 1 37 ? -0.364 -28.719 -2.084 1 95.56 37 GLU B O 1
ATOM 1798 N N . ASP B 1 38 ? -0.182 -30.984 -1.967 1 96.44 38 ASP B N 1
ATOM 1799 C CA . ASP B 1 38 ? -0.768 -31.047 -0.632 1 96.44 38 ASP B CA 1
ATOM 1800 C C . ASP B 1 38 ? 0.102 -30.328 0.39 1 96.44 38 ASP B C 1
ATOM 1802 O O . ASP B 1 38 ? -0.413 -29.656 1.288 1 96.44 38 ASP B O 1
ATOM 1806 N N . GLU B 1 39 ? 1.337 -30.484 0.291 1 96.44 39 GLU B N 1
ATOM 1807 C CA . GLU B 1 39 ? 2.264 -29.812 1.187 1 96.44 39 GLU B CA 1
ATOM 1808 C C . GLU B 1 39 ? 2.174 -28.297 1.02 1 96.44 39 GLU B C 1
ATOM 1810 O O . GLU B 1 39 ? 2.217 -27.547 2.004 1 96.44 39 GLU B O 1
ATOM 1815 N N . ILE B 1 40 ? 2.078 -27.859 -0.242 1 96.88 40 ILE B N 1
ATOM 1816 C CA . ILE B 1 40 ? 1.966 -26.422 -0.528 1 96.88 40 ILE B CA 1
ATOM 1817 C C . ILE B 1 40 ? 0.679 -25.875 0.084 1 96.88 40 ILE B C 1
ATOM 1819 O O . ILE B 1 40 ? 0.697 -24.844 0.758 1 96.88 40 ILE B O 1
ATOM 1823 N N . GLU B 1 41 ? -0.375 -26.594 -0.116 1 97.19 41 GLU B N 1
ATOM 1824 C CA . GLU B 1 41 ? -1.662 -26.188 0.437 1 97.19 41 GLU B CA 1
ATOM 1825 C C . GLU B 1 41 ? -1.617 -26.141 1.961 1 97.19 41 GLU B C 1
ATOM 1827 O O . GLU B 1 41 ? -2.172 -25.219 2.574 1 97.19 41 GLU B O 1
ATOM 1832 N N . SER B 1 42 ? -0.995 -27.078 2.514 1 97.44 42 SER B N 1
ATOM 1833 C CA . SER B 1 42 ? -0.861 -27.125 3.967 1 97.44 42 SER B CA 1
ATOM 1834 C C . SER B 1 42 ? -0.071 -25.922 4.48 1 97.44 42 SER B C 1
ATOM 1836 O O . SER B 1 42 ? -0.404 -25.359 5.523 1 97.44 42 SER B O 1
ATOM 1838 N N . ARG B 1 43 ? 0.928 -25.562 3.803 1 96.75 43 ARG B N 1
ATOM 1839 C CA . ARG B 1 43 ? 1.739 -24.422 4.203 1 96.75 43 ARG B CA 1
ATOM 1840 C C . ARG B 1 43 ? 0.953 -23.125 4.07 1 96.75 43 ARG B C 1
ATOM 1842 O O . ARG B 1 43 ? 1.05 -22.25 4.93 1 96.75 43 ARG B O 1
ATOM 1849 N N . ILE B 1 44 ? 0.214 -23.016 2.992 1 97.06 44 ILE B N 1
ATOM 1850 C CA . ILE B 1 44 ? -0.629 -21.844 2.822 1 97.06 44 ILE B CA 1
ATOM 1851 C C . ILE B 1 44 ? -1.615 -21.734 3.984 1 97.06 44 ILE B C 1
ATOM 1853 O O . ILE B 1 44 ? -1.768 -20.672 4.59 1 97.06 44 ILE B O 1
ATOM 1857 N N . ALA B 1 45 ? -2.203 -22.875 4.316 1 97.38 45 ALA B N 1
ATOM 1858 C CA . ALA B 1 45 ? -3.152 -22.922 5.426 1 97.38 45 ALA B CA 1
ATOM 1859 C C . ALA B 1 45 ? -2.482 -22.516 6.734 1 97.38 45 ALA B C 1
ATOM 1861 O O . ALA B 1 45 ? -3.066 -21.781 7.535 1 97.38 45 ALA B O 1
ATOM 1862 N N . ARG B 1 46 ? -1.408 -22.938 6.949 1 97.25 46 ARG B N 1
ATOM 1863 C CA . ARG B 1 46 ? -0.662 -22.609 8.156 1 97.25 46 ARG B CA 1
ATOM 1864 C C . ARG B 1 46 ? -0.346 -21.125 8.211 1 97.25 46 ARG B C 1
ATOM 1866 O O . ARG B 1 46 ? -0.477 -20.484 9.266 1 97.25 46 ARG B O 1
ATOM 1873 N N . LEU B 1 47 ? 0.125 -20.594 7.055 1 96.69 47 LEU B N 1
ATOM 1874 C CA . LEU B 1 47 ? 0.435 -19.172 6.977 1 96.69 47 LEU B CA 1
ATOM 1875 C C . LEU B 1 47 ? -0.801 -18.328 7.273 1 96.69 47 LEU B C 1
ATOM 1877 O O . LEU B 1 47 ? -0.698 -17.266 7.887 1 96.69 47 LEU B O 1
ATOM 1881 N N . GLU B 1 48 ? -1.935 -18.797 6.848 1 96.94 48 GLU B N 1
ATOM 1882 C CA . GLU B 1 48 ? -3.197 -18.125 7.156 1 96.94 48 GLU B CA 1
ATOM 1883 C C . GLU B 1 48 ? -3.537 -18.25 8.641 1 96.94 48 GLU B C 1
ATOM 1885 O O . GLU B 1 48 ? -3.879 -17.25 9.281 1 96.94 48 GLU B O 1
ATOM 1890 N N . GLU B 1 49 ? -3.381 -19.406 9.172 1 97.19 49 GLU B N 1
ATOM 1891 C CA . GLU B 1 49 ? -3.711 -19.672 10.57 1 97.19 49 GLU B CA 1
ATOM 1892 C C . GLU B 1 49 ? -2.809 -18.875 11.508 1 97.19 49 GLU B C 1
ATOM 1894 O O . GLU B 1 49 ? -3.264 -18.375 12.539 1 97.19 49 GLU B O 1
ATOM 1899 N N . GLU B 1 50 ? -1.604 -18.734 11.117 1 96.19 50 GLU B N 1
ATOM 1900 C CA . GLU B 1 50 ? -0.624 -18.031 11.945 1 96.19 50 GLU B CA 1
ATOM 1901 C C . GLU B 1 50 ? -0.758 -16.516 11.797 1 96.19 50 GLU B C 1
ATOM 1903 O O . GLU B 1 50 ? -0.088 -15.75 12.492 1 96.19 50 GLU B O 1
ATOM 1908 N N . GLY B 1 51 ? -1.529 -16.078 10.852 1 95.69 51 GLY B N 1
ATOM 1909 C CA . GLY B 1 51 ? -1.793 -14.664 10.68 1 95.69 51 GLY B CA 1
ATOM 1910 C C . GLY B 1 51 ? -0.741 -13.953 9.844 1 95.69 51 GLY B C 1
ATOM 1911 O O . GLY B 1 51 ? -0.61 -12.727 9.914 1 95.69 51 GLY B O 1
ATOM 1912 N N . VAL B 1 52 ? 0.124 -14.703 9.164 1 94.19 52 VAL B N 1
ATOM 1913 C CA . VAL B 1 52 ? 1.054 -14.102 8.219 1 94.19 52 VAL B CA 1
ATOM 1914 C C . VAL B 1 52 ? 0.284 -13.555 7.016 1 94.19 52 VAL B C 1
ATOM 1916 O O . VAL B 1 52 ? 0.482 -12.406 6.617 1 94.19 52 VAL B O 1
ATOM 1919 N N . ILE B 1 53 ? -0.491 -14.461 6.441 1 95.69 53 ILE B N 1
ATOM 1920 C CA . ILE B 1 53 ? -1.483 -14.008 5.473 1 95.69 53 ILE B CA 1
ATOM 1921 C C . ILE B 1 53 ? -2.748 -13.562 6.203 1 95.69 53 ILE B C 1
ATOM 1923 O O . ILE B 1 53 ? -3.424 -14.375 6.84 1 95.69 53 ILE B O 1
ATOM 1927 N N . THR B 1 54 ? -3.07 -12.32 6.078 1 94.5 54 THR B N 1
ATOM 1928 C CA . THR B 1 54 ? -4.164 -11.781 6.875 1 94.5 54 THR B CA 1
ATOM 1929 C C . THR B 1 54 ? -5.43 -11.641 6.035 1 94.5 54 THR B C 1
ATOM 1931 O O . THR B 1 54 ? -6.508 -11.367 6.562 1 94.5 54 THR B O 1
ATOM 1934 N N . GLY B 1 55 ? -5.246 -11.797 4.727 1 95.38 55 GLY B N 1
ATOM 1935 C CA . GLY B 1 55 ? -6.422 -11.703 3.875 1 95.38 55 GLY B CA 1
ATOM 1936 C C . GLY B 1 55 ? -6.09 -11.711 2.395 1 95.38 55 GLY B C 1
ATOM 1937 O O . GLY B 1 55 ? -4.918 -11.758 2.018 1 95.38 55 GLY B O 1
ATOM 1938 N N . TYR B 1 56 ? -7.133 -11.742 1.617 1 97.06 56 TYR B N 1
ATOM 1939 C CA . TYR B 1 56 ? -7.086 -11.68 0.161 1 97.06 56 TYR B CA 1
ATOM 1940 C C . TYR B 1 56 ? -7.797 -10.438 -0.361 1 97.06 56 TYR B C 1
ATOM 1942 O O . TYR B 1 56 ? -8.898 -10.109 0.094 1 97.06 56 TYR B O 1
ATOM 1950 N N . THR B 1 57 ? -7.121 -9.766 -1.251 1 96.75 57 THR B N 1
ATOM 1951 C CA . THR B 1 57 ? -7.625 -8.477 -1.701 1 96.75 57 THR B CA 1
ATOM 1952 C C . THR B 1 57 ? -7.336 -8.266 -3.184 1 96.75 57 THR B C 1
ATOM 1954 O O . THR B 1 57 ? -6.918 -9.203 -3.877 1 96.75 57 THR B O 1
ATOM 1957 N N . ILE B 1 58 ? -7.672 -7.031 -3.699 1 96 58 ILE B N 1
ATOM 1958 C CA . ILE B 1 58 ? -7.496 -6.738 -5.117 1 96 58 ILE B CA 1
ATOM 1959 C C . ILE B 1 58 ? -6.48 -5.609 -5.285 1 96 58 ILE B C 1
ATOM 1961 O O . ILE B 1 58 ? -6.34 -4.754 -4.406 1 96 58 ILE B O 1
ATOM 1965 N N . SER B 1 59 ? -5.75 -5.711 -6.316 1 93.25 59 SER B N 1
ATOM 1966 C CA . SER B 1 59 ? -4.992 -4.562 -6.812 1 93.25 59 SER B CA 1
ATOM 1967 C C . SER B 1 59 ? -5.824 -3.732 -7.785 1 93.25 59 SER B C 1
ATOM 1969 O O . SER B 1 59 ? -6.562 -4.281 -8.602 1 93.25 59 SER B O 1
ATOM 1971 N N . VAL B 1 60 ? -5.652 -2.412 -7.637 1 91.5 60 VAL B N 1
ATOM 1972 C CA . VAL B 1 60 ? -6.469 -1.535 -8.477 1 91.5 60 VAL B CA 1
ATOM 1973 C C . VAL B 1 60 ? -5.574 -0.503 -9.164 1 91.5 60 VAL B C 1
ATOM 1975 O O . VAL B 1 60 ? -4.496 -0.176 -8.664 1 91.5 60 VAL B O 1
ATOM 1978 N N . ASN B 1 61 ? -6.066 -0.079 -10.312 1 89.88 61 ASN B N 1
ATOM 1979 C CA . ASN B 1 61 ? -5.484 1.07 -11 1 89.88 61 ASN B CA 1
ATOM 1980 C C . ASN B 1 61 ? -5.973 2.387 -10.398 1 89.88 61 ASN B C 1
ATOM 1982 O O . ASN B 1 61 ? -7.113 2.789 -10.625 1 89.88 61 ASN B O 1
ATOM 1986 N N . THR B 1 62 ? -5.086 3.051 -9.672 1 86.75 62 THR B N 1
ATOM 1987 C CA . THR B 1 62 ? -5.484 4.238 -8.922 1 86.75 62 THR B CA 1
ATOM 1988 C C . THR B 1 62 ? -5.941 5.344 -9.867 1 86.75 62 THR B C 1
ATOM 1990 O O . THR B 1 62 ? -6.703 6.23 -9.469 1 86.75 62 THR B O 1
ATOM 1993 N N . ARG B 1 63 ? -5.57 5.293 -11.094 1 84.81 63 ARG B N 1
ATOM 1994 C CA . ARG B 1 63 ? -5.93 6.32 -12.062 1 84.81 63 ARG B CA 1
ATOM 1995 C C . ARG B 1 63 ? -7.324 6.074 -12.633 1 84.81 63 ARG B C 1
ATOM 1997 O O . ARG B 1 63 ? -7.902 6.953 -13.273 1 84.81 63 ARG B O 1
ATOM 2004 N N . LYS B 1 64 ? -7.836 4.918 -12.367 1 88.38 64 LYS B N 1
ATOM 2005 C CA . LYS B 1 64 ? -9.117 4.555 -12.961 1 88.38 64 LYS B CA 1
ATOM 2006 C C . LYS B 1 64 ? -10.211 4.48 -11.898 1 88.38 64 LYS B C 1
ATOM 2008 O O . LYS B 1 64 ? -11.359 4.152 -12.203 1 88.38 64 LYS B O 1
ATOM 2013 N N . ILE B 1 65 ? -9.828 4.641 -10.703 1 85.19 65 ILE B N 1
ATOM 2014 C CA . ILE B 1 65 ? -10.836 4.676 -9.656 1 85.19 65 ILE B CA 1
ATOM 2015 C C . ILE B 1 65 ? -11.266 6.121 -9.398 1 85.19 65 ILE B C 1
ATOM 2017 O O . ILE B 1 65 ? -10.586 7.059 -9.82 1 85.19 65 ILE B O 1
ATOM 2021 N N . PRO B 1 66 ? -12.523 6.18 -8.758 1 78.19 66 PRO B N 1
ATOM 2022 C CA . PRO B 1 66 ? -12.914 7.555 -8.438 1 78.19 66 PRO B CA 1
ATOM 2023 C C . PRO B 1 66 ? -11.789 8.344 -7.77 1 78.19 66 PRO B C 1
ATOM 2025 O O . PRO B 1 66 ? -11 7.781 -7.004 1 78.19 66 PRO B O 1
ATOM 2028 N N . LYS B 1 67 ? -11.742 9.523 -8.125 1 79.5 67 LYS B N 1
ATOM 2029 C CA . LYS B 1 67 ? -10.672 10.406 -7.684 1 79.5 67 LYS B CA 1
ATOM 2030 C C . LYS B 1 67 ? -10.57 10.43 -6.16 1 79.5 67 LYS B C 1
ATOM 2032 O O . LYS B 1 67 ? -11.586 10.562 -5.469 1 79.5 67 LYS B O 1
ATOM 2037 N N . ARG B 1 68 ? -9.43 10.148 -5.715 1 87.69 68 ARG B N 1
ATOM 2038 C CA . ARG B 1 68 ? -9.086 10.258 -4.301 1 87.69 68 ARG B CA 1
ATOM 2039 C C . ARG B 1 68 ? -7.984 11.289 -4.082 1 87.69 68 ARG B C 1
ATOM 2041 O O . ARG B 1 68 ? -7.121 11.477 -4.941 1 87.69 68 ARG B O 1
ATOM 2048 N N . VAL B 1 69 ? -8.148 11.977 -3 1 91.5 69 VAL B N 1
ATOM 2049 C CA . VAL B 1 69 ? -7.039 12.781 -2.502 1 91.5 69 VAL B CA 1
ATOM 2050 C C . VAL B 1 69 ? -6.102 11.906 -1.67 1 91.5 69 VAL B C 1
ATOM 2052 O O . VAL B 1 69 ? -6.488 11.406 -0.609 1 91.5 69 VAL B O 1
ATOM 2055 N N . ILE B 1 70 ? -4.973 11.703 -2.25 1 91.38 70 ILE B N 1
ATOM 2056 C CA . ILE B 1 70 ? -3.982 10.93 -1.507 1 91.38 70 ILE B CA 1
ATOM 2057 C C . ILE B 1 70 ? -2.936 11.867 -0.911 1 91.38 70 ILE B C 1
ATOM 2059 O O . ILE B 1 70 ? -2.365 12.703 -1.62 1 91.38 70 ILE B O 1
ATOM 2063 N N . ARG B 1 71 ? -2.686 11.727 0.392 1 92.94 71 ARG B N 1
ATOM 2064 C CA . ARG B 1 71 ? -1.755 12.641 1.043 1 92.94 71 ARG B CA 1
ATOM 2065 C C . ARG B 1 71 ? -0.793 11.891 1.956 1 92.94 71 ARG B C 1
ATOM 2067 O O . ARG B 1 71 ? -1.153 10.859 2.529 1 92.94 71 ARG B O 1
ATOM 2074 N N . VAL B 1 72 ? 0.411 12.422 2.066 1 92 72 VAL B N 1
ATOM 2075 C CA . VAL B 1 72 ? 1.409 11.969 3.029 1 92 72 VAL B CA 1
ATOM 2076 C C . VAL B 1 72 ? 1.507 12.969 4.18 1 92 72 VAL B C 1
ATOM 2078 O O . VAL B 1 72 ? 1.612 14.18 3.955 1 92 72 VAL B O 1
ATOM 2081 N N . VAL B 1 73 ? 1.427 12.453 5.348 1 93.5 73 VAL B N 1
ATOM 2082 C CA . VAL B 1 73 ? 1.521 13.289 6.543 1 93.5 73 VAL B CA 1
ATOM 2083 C C . VAL B 1 73 ? 2.803 12.961 7.301 1 93.5 73 VAL B C 1
ATOM 2085 O O . VAL B 1 73 ? 3.07 11.797 7.609 1 93.5 73 VAL B O 1
ATOM 2088 N N . LEU B 1 74 ? 3.619 13.969 7.535 1 92.69 74 LEU B N 1
ATOM 2089 C CA . LEU B 1 74 ? 4.852 13.875 8.312 1 92.69 74 LEU B CA 1
ATOM 2090 C C . LEU B 1 74 ? 4.715 14.609 9.641 1 92.69 74 LEU B C 1
ATOM 2092 O O . LEU B 1 74 ? 4.395 15.797 9.672 1 92.69 74 LEU B O 1
ATOM 2096 N N . VAL B 1 75 ? 5.027 13.852 10.703 1 94.88 75 VAL B N 1
ATOM 2097 C CA . VAL B 1 75 ? 4.762 14.406 12.023 1 94.88 75 VAL B CA 1
ATOM 2098 C C . VAL B 1 75 ? 6.004 14.273 12.906 1 94.88 75 VAL B C 1
ATOM 2100 O O . VAL B 1 75 ? 6.707 13.266 12.844 1 94.88 75 VAL B O 1
ATOM 2103 N N . THR B 1 76 ? 6.293 15.305 13.672 1 95 76 THR B N 1
ATOM 2104 C CA . THR B 1 76 ? 7.195 15.203 14.812 1 95 76 THR B CA 1
ATOM 2105 C C . THR B 1 76 ? 6.445 15.445 16.125 1 95 76 THR B C 1
ATOM 2107 O O . THR B 1 76 ? 5.473 16.203 16.156 1 95 76 THR B O 1
ATOM 2110 N N . PHE B 1 77 ? 6.902 14.781 17.141 1 93.75 77 PHE B N 1
ATOM 2111 C CA . PHE B 1 77 ? 6.211 14.867 18.422 1 93.75 77 PHE B CA 1
ATOM 2112 C C . PHE B 1 77 ? 6.957 15.789 19.375 1 93.75 77 PHE B C 1
ATOM 2114 O O . PHE B 1 77 ? 8.172 15.953 19.266 1 93.75 77 PHE B O 1
ATOM 2121 N N . ARG B 1 78 ? 6.133 16.312 20.25 1 92.81 78 ARG B N 1
ATOM 2122 C CA . ARG B 1 78 ? 6.703 17.062 21.375 1 92.81 78 ARG B CA 1
ATOM 2123 C C . ARG B 1 78 ? 7.133 16.109 22.5 1 92.81 78 ARG B C 1
ATOM 2125 O O . ARG B 1 78 ? 6.488 15.086 22.734 1 92.81 78 ARG B O 1
ATOM 2132 N N . THR B 1 79 ? 8.234 16.531 23.078 1 85.56 79 THR B N 1
ATOM 2133 C CA . THR B 1 79 ? 8.633 15.75 24.25 1 85.56 79 THR B CA 1
ATOM 2134 C C . THR B 1 79 ? 7.695 16 25.422 1 85.56 79 THR B C 1
ATOM 2136 O O . THR B 1 79 ? 7.355 17.156 25.719 1 85.56 79 THR B O 1
ATOM 2139 N N . SER B 1 80 ? 7.066 14.953 25.891 1 85.5 80 SER B N 1
ATOM 2140 C CA . SER B 1 80 ? 6.219 15.055 27.078 1 85.5 80 SER B CA 1
ATOM 2141 C C . SER B 1 80 ? 6.176 13.734 27.844 1 85.5 80 SER B C 1
ATOM 2143 O O . SER B 1 80 ? 6.445 12.672 27.281 1 85.5 80 SER B O 1
ATOM 2145 N N . GLN B 1 81 ? 5.898 13.844 29.109 1 83.31 81 GLN B N 1
ATOM 2146 C CA . GLN B 1 81 ? 5.789 12.664 29.953 1 83.31 81 GLN B CA 1
ATOM 2147 C C . GLN B 1 81 ? 4.613 11.789 29.516 1 83.31 81 GLN B C 1
ATOM 2149 O O . GLN B 1 81 ? 4.605 10.578 29.766 1 83.31 81 GLN B O 1
ATOM 2154 N N . HIS B 1 82 ? 3.662 12.375 28.891 1 86.38 82 HIS B N 1
ATOM 2155 C CA . HIS B 1 82 ? 2.451 11.648 28.516 1 86.38 82 HIS B CA 1
ATOM 2156 C C . HIS B 1 82 ? 2.547 11.102 27.094 1 86.38 82 HIS B C 1
ATOM 2158 O O . HIS B 1 82 ? 1.621 10.445 26.609 1 86.38 82 HIS B O 1
ATOM 2164 N N . LEU B 1 83 ? 3.646 11.281 26.562 1 87.06 83 LEU B N 1
ATOM 2165 C CA . LEU B 1 83 ? 3.807 10.977 25.141 1 87.06 83 LEU B CA 1
ATOM 2166 C C . LEU B 1 83 ? 3.557 9.5 24.875 1 87.06 83 LEU B C 1
ATOM 2168 O O . LEU B 1 83 ? 2.812 9.156 23.953 1 87.06 83 LEU B O 1
ATOM 2172 N N . PRO B 1 84 ? 4.027 8.609 25.75 1 87.62 84 PRO B N 1
ATOM 2173 C CA . PRO B 1 84 ? 3.801 7.195 25.453 1 87.62 84 PRO B CA 1
ATOM 2174 C C . PRO B 1 84 ? 2.318 6.824 25.422 1 87.62 84 PRO B C 1
ATOM 2176 O O . PRO B 1 84 ? 1.871 6.121 24.516 1 87.62 84 PRO B O 1
ATOM 2179 N N . LYS B 1 85 ? 1.601 7.293 26.328 1 90.31 85 LYS B N 1
ATOM 2180 C CA . LYS B 1 85 ? 0.169 7.004 26.375 1 90.31 85 LYS B CA 1
ATOM 2181 C C . LYS B 1 85 ? -0.553 7.629 25.188 1 90.31 85 LYS B C 1
ATOM 2183 O O . LYS B 1 85 ? -1.442 7.008 24.594 1 90.31 85 LYS B O 1
ATOM 2188 N N . ARG B 1 86 ? -0.168 8.773 24.875 1 90.88 86 ARG B N 1
ATOM 2189 C CA . ARG B 1 86 ? -0.792 9.484 23.75 1 90.88 86 ARG B CA 1
ATOM 2190 C C . ARG B 1 86 ? -0.48 8.805 22.422 1 90.88 86 ARG B C 1
ATOM 2192 O O . ARG B 1 86 ? -1.333 8.742 21.547 1 90.88 86 ARG B O 1
ATOM 2199 N N . ILE B 1 87 ? 0.66 8.328 22.328 1 91.12 87 ILE B N 1
ATOM 2200 C CA . ILE B 1 87 ? 1.065 7.633 21.109 1 91.12 87 ILE B CA 1
ATOM 2201 C C . ILE B 1 87 ? 0.239 6.359 20.953 1 91.12 87 ILE B C 1
ATOM 2203 O O . ILE B 1 87 ? -0.124 5.988 19.828 1 91.12 87 ILE B O 1
ATOM 2207 N N . GLU B 1 88 ? -0.068 5.688 22.031 1 93.12 88 GLU B N 1
ATOM 2208 C CA . GLU B 1 88 ? -0.931 4.512 21.969 1 93.12 88 GLU B CA 1
ATOM 2209 C C . GLU B 1 88 ? -2.309 4.871 21.422 1 93.12 88 GLU B C 1
ATOM 2211 O O . GLU B 1 88 ? -2.885 4.121 20.625 1 93.12 88 GLU B O 1
ATOM 2216 N N . GLY B 1 89 ? -2.797 6.008 21.844 1 92.06 89 GLY B N 1
ATOM 2217 C CA . GLY B 1 89 ? -4.051 6.504 21.297 1 92.06 89 GLY B CA 1
ATOM 2218 C C . GLY B 1 89 ? -3.977 6.801 19.812 1 92.06 89 GLY B C 1
ATOM 2219 O O . GLY B 1 89 ? -4.902 6.48 19.062 1 92.06 89 GLY B O 1
ATOM 2220 N N . LEU B 1 90 ? -2.896 7.375 19.438 1 92.5 90 LEU B N 1
ATOM 2221 C CA . LEU B 1 90 ? -2.682 7.676 18.016 1 92.5 90 LEU B CA 1
ATOM 2222 C C . LEU B 1 90 ? -2.605 6.395 17.203 1 92.5 90 LEU B C 1
ATOM 2224 O O . LEU B 1 90 ? -3.193 6.309 16.109 1 92.5 90 LEU B O 1
ATOM 2228 N N . LYS B 1 91 ? -1.91 5.453 17.719 1 92.19 91 LYS B N 1
ATOM 2229 C CA . LYS B 1 91 ? -1.804 4.16 17.047 1 92.19 91 LYS B CA 1
ATOM 2230 C C . LYS B 1 91 ? -3.182 3.547 16.812 1 92.19 91 LYS B C 1
ATOM 2232 O O . LYS B 1 91 ? -3.473 3.061 15.719 1 92.19 91 LYS B O 1
ATOM 2237 N N . LYS B 1 92 ? -3.971 3.533 17.797 1 93.19 92 LYS B N 1
ATOM 2238 C CA . LYS B 1 92 ? -5.312 2.963 17.688 1 93.19 92 LYS B CA 1
ATOM 2239 C C . LYS B 1 92 ? -6.164 3.74 16.703 1 93.19 92 LYS B C 1
ATOM 2241 O O . LYS B 1 92 ? -6.891 3.146 15.898 1 93.19 92 LYS B O 1
ATOM 2246 N N . TYR B 1 93 ? -6.082 5.078 16.766 1 93.94 93 TYR B N 1
ATOM 2247 C CA . TYR B 1 93 ? -6.793 5.957 15.844 1 93.94 93 TYR B CA 1
ATOM 2248 C C . TYR B 1 93 ? -6.465 5.605 14.398 1 93.94 93 TYR B C 1
ATOM 2250 O O . TYR B 1 93 ? -7.367 5.402 13.578 1 93.94 93 TYR B O 1
ATOM 2258 N N . LEU B 1 94 ? -5.168 5.496 14.133 1 93.25 94 LEU B N 1
ATOM 2259 C CA . LEU B 1 94 ? -4.719 5.242 12.766 1 93.25 94 LEU B CA 1
ATOM 2260 C C . LEU B 1 94 ? -5.031 3.809 12.352 1 93.25 94 LEU B C 1
ATOM 2262 O O . LEU B 1 94 ? -5.316 3.549 11.18 1 93.25 94 LEU B O 1
ATOM 2266 N N . ALA B 1 95 ? -4.984 2.912 13.289 1 91.06 95 ALA B N 1
ATOM 2267 C CA . ALA B 1 95 ? -5.312 1.518 13.008 1 91.06 95 ALA B CA 1
ATOM 2268 C C . ALA B 1 95 ? -6.785 1.361 12.641 1 91.06 95 ALA B C 1
ATOM 2270 O O . ALA B 1 95 ? -7.133 0.567 11.766 1 91.06 95 ALA B O 1
ATOM 2271 N N . ASP B 1 96 ? -7.637 2.129 13.234 1 92.69 96 ASP B N 1
ATOM 2272 C CA . ASP B 1 96 ? -9.078 2.033 13.039 1 92.69 96 ASP B CA 1
ATOM 2273 C C . ASP B 1 96 ? -9.516 2.797 11.789 1 92.69 96 ASP B C 1
ATOM 2275 O O . ASP B 1 96 ? -10.633 2.605 11.297 1 92.69 96 ASP B O 1
ATOM 2279 N N . ALA B 1 97 ? -8.727 3.637 11.305 1 94.75 97 ALA B N 1
ATOM 2280 C CA . ALA B 1 9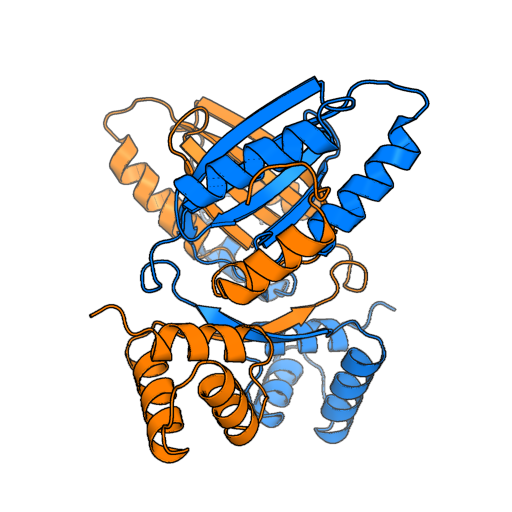7 ? -9.086 4.547 10.219 1 94.75 97 ALA B CA 1
ATOM 2281 C C . ALA B 1 97 ? -9.117 3.814 8.883 1 94.75 97 ALA B C 1
ATOM 2283 O O . ALA B 1 97 ? -8.102 3.27 8.438 1 94.75 97 ALA B O 1
ATOM 2284 N N . PRO B 1 98 ? -10.242 3.869 8.188 1 94.38 98 PRO B N 1
ATOM 2285 C CA . PRO B 1 98 ? -10.312 3.211 6.879 1 94.38 98 PRO B CA 1
ATOM 2286 C C . PRO B 1 98 ? -9.523 3.953 5.801 1 94.38 98 PRO B C 1
ATOM 2288 O O . PRO B 1 98 ? -9.227 3.387 4.746 1 94.38 98 PRO B O 1
ATOM 2291 N N . PHE B 1 99 ? -9.156 5.18 6.008 1 95.56 99 PHE B N 1
ATOM 2292 C CA . PHE B 1 99 ? -8.547 6.027 4.988 1 95.56 99 PHE B CA 1
ATOM 2293 C C . PHE B 1 99 ? -7.027 5.945 5.055 1 95.56 99 PHE B C 1
ATOM 2295 O O . PHE B 1 99 ? -6.332 6.582 4.262 1 95.56 99 PHE B O 1
ATOM 2302 N N . VAL B 1 100 ? -6.508 5.172 5.98 1 94.75 100 VAL B N 1
ATOM 2303 C CA . VAL B 1 100 ? -5.055 5.059 6.098 1 94.75 100 VAL B CA 1
ATOM 2304 C C . VAL B 1 100 ? -4.551 3.922 5.211 1 94.75 100 VAL B C 1
ATOM 2306 O O . VAL B 1 100 ? -4.969 2.771 5.367 1 94.75 100 VAL B O 1
ATOM 2309 N N . LEU B 1 101 ? -3.729 4.293 4.301 1 89.94 101 LEU B N 1
ATOM 2310 C CA . LEU B 1 101 ? -3.098 3.307 3.43 1 89.94 101 LEU B CA 1
ATOM 2311 C C . LEU B 1 101 ? -1.926 2.631 4.133 1 89.94 101 LEU B C 1
ATOM 2313 O O . LEU B 1 101 ? -1.759 1.412 4.039 1 89.94 101 LEU B O 1
ATOM 2317 N N . PHE B 1 102 ? -1.2 3.475 4.82 1 87.12 102 PHE B N 1
ATOM 2318 C CA . PHE B 1 102 ? -0.026 3.025 5.562 1 87.12 102 PHE B CA 1
ATOM 2319 C C . PHE B 1 102 ? 0.353 4.035 6.641 1 87.12 102 PHE B C 1
ATOM 2321 O O . PHE B 1 102 ? 0.115 5.234 6.484 1 87.12 102 PHE B O 1
ATOM 2328 N N . SER B 1 103 ? 0.955 3.504 7.727 1 91.56 103 SER B N 1
ATOM 2329 C CA . SER B 1 103 ? 1.421 4.395 8.789 1 91.56 103 SER B CA 1
ATOM 2330 C C . SER B 1 103 ? 2.486 3.719 9.648 1 91.56 103 SER B C 1
ATOM 2332 O O . SER B 1 103 ? 2.451 2.504 9.844 1 91.56 103 SER B O 1
ATOM 2334 N N . GLY B 1 104 ? 3.439 4.594 10.109 1 89.81 104 GLY B N 1
ATOM 2335 C CA . GLY B 1 104 ? 4.457 4.027 10.984 1 89.81 104 GLY B CA 1
ATOM 2336 C C . GLY B 1 104 ? 5.41 5.066 11.547 1 89.81 104 GLY B C 1
ATOM 2337 O O . GLY B 1 104 ? 5.289 6.254 11.242 1 89.81 104 GLY B O 1
ATOM 2338 N N . ARG B 1 105 ? 6.285 4.523 12.367 1 91.81 105 ARG B N 1
ATOM 2339 C CA . ARG B 1 105 ? 7.285 5.363 13.016 1 91.81 105 ARG B CA 1
ATOM 2340 C C . ARG B 1 105 ? 8.586 5.391 12.219 1 91.81 105 ARG B C 1
ATOM 2342 O O . ARG B 1 105 ? 8.977 4.383 11.625 1 91.81 105 ARG B O 1
ATOM 2349 N N . THR B 1 106 ? 9.219 6.547 12.219 1 90.06 106 THR B N 1
ATOM 2350 C CA . THR B 1 106 ? 10.492 6.68 11.516 1 90.06 106 THR B CA 1
ATOM 2351 C C . THR B 1 106 ? 11.664 6.652 12.5 1 90.06 106 THR B C 1
ATOM 2353 O O . THR B 1 106 ? 11.461 6.766 13.711 1 90.06 106 THR B O 1
ATOM 2356 N N . ARG B 1 107 ? 12.836 6.258 11.922 1 81.56 107 ARG B N 1
ATOM 2357 C CA . ARG B 1 107 ? 14.07 6.309 12.688 1 81.56 107 ARG B CA 1
ATOM 2358 C C . ARG B 1 107 ? 14.852 7.582 12.383 1 81.56 107 ARG B C 1
ATOM 2360 O O . ARG B 1 107 ? 15.812 7.555 11.609 1 81.56 107 ARG B O 1
ATOM 2367 N N . GLY B 1 108 ? 14.297 8.648 12.695 1 75.94 108 GLY B N 1
ATOM 2368 C CA . GLY B 1 108 ? 14.992 9.914 12.578 1 75.94 108 GLY B CA 1
ATOM 2369 C C . GLY B 1 108 ? 14.281 10.898 11.664 1 75.94 108 GLY B C 1
ATOM 2370 O O . GLY B 1 108 ? 13.547 10.492 10.758 1 75.94 108 GLY B O 1
ATOM 2371 N N . GLY B 1 109 ? 14.516 12.266 11.852 1 84.25 109 GLY B N 1
ATOM 2372 C CA . GLY B 1 109 ? 13.93 13.406 11.164 1 84.25 109 GLY B CA 1
ATOM 2373 C C . GLY B 1 109 ? 12.477 13.633 11.531 1 84.25 109 GLY B C 1
ATOM 2374 O O . GLY B 1 109 ? 12.133 14.664 12.125 1 84.25 109 GLY B O 1
ATOM 2375 N N . TYR B 1 110 ? 11.625 12.695 11.148 1 91.5 110 TYR B N 1
ATOM 2376 C CA . TYR B 1 110 ? 10.227 12.695 11.555 1 91.5 110 TYR B CA 1
ATOM 2377 C C . TYR B 1 110 ? 9.945 11.547 12.508 1 91.5 110 TYR B C 1
ATOM 2379 O O . TYR B 1 110 ? 10.68 10.555 12.539 1 91.5 110 TYR B O 1
ATOM 2387 N N . ASP B 1 111 ? 8.938 11.758 13.328 1 93 111 ASP B N 1
ATOM 2388 C CA . ASP B 1 111 ? 8.578 10.711 14.281 1 93 111 ASP B CA 1
ATOM 2389 C C . ASP B 1 111 ? 7.566 9.742 13.672 1 93 111 ASP B C 1
ATOM 2391 O O . ASP B 1 111 ? 7.535 8.562 14.023 1 93 111 ASP B O 1
ATOM 2395 N N . TRP B 1 112 ? 6.727 10.305 12.727 1 93.88 112 TRP B N 1
ATOM 2396 C CA . TRP B 1 112 ? 5.641 9.5 12.18 1 93.88 112 TRP B CA 1
ATOM 2397 C C . TRP B 1 112 ? 5.355 9.883 10.727 1 93.88 112 TRP B C 1
ATOM 2399 O O . TRP B 1 112 ? 5.371 11.062 10.383 1 93.88 112 TRP B O 1
ATOM 2409 N N . ILE B 1 113 ? 5.156 8.875 9.922 1 91.62 113 ILE B N 1
ATOM 2410 C CA . ILE B 1 113 ? 4.711 9.07 8.547 1 91.62 113 ILE B CA 1
ATOM 2411 C C . ILE B 1 113 ? 3.402 8.32 8.312 1 91.62 113 ILE B C 1
ATOM 2413 O O . ILE B 1 113 ? 3.246 7.18 8.766 1 91.62 113 ILE B O 1
ATOM 2417 N N . CYS B 1 114 ? 2.494 8.977 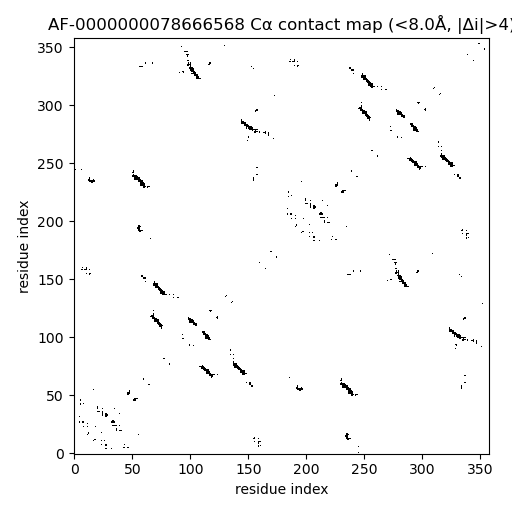7.633 1 93.44 114 CYS B N 1
ATOM 2418 C CA . CYS B 1 114 ? 1.205 8.367 7.328 1 93.44 114 CYS B CA 1
ATOM 2419 C C . CYS B 1 114 ? 0.757 8.711 5.914 1 93.44 114 CYS B C 1
ATOM 2421 O O . CYS B 1 114 ? 0.881 9.859 5.484 1 93.44 114 CYS B O 1
ATOM 2423 N N . VAL B 1 115 ? 0.347 7.719 5.184 1 90.88 115 VAL B N 1
ATOM 2424 C CA . VAL B 1 115 ? -0.272 7.93 3.879 1 90.88 115 VAL B CA 1
ATOM 2425 C C . VAL B 1 115 ? -1.778 7.703 3.979 1 90.88 115 VAL B C 1
ATOM 2427 O O . VAL B 1 115 ? -2.223 6.656 4.461 1 90.88 115 VAL B O 1
ATOM 2430 N N . GLN B 1 116 ? -2.492 8.68 3.527 1 94.62 116 GLN B N 1
ATOM 2431 C CA . GLN B 1 116 ? -3.945 8.656 3.66 1 94.62 116 GLN B CA 1
ATOM 2432 C C . GLN B 1 116 ? -4.625 8.898 2.314 1 94.62 116 GLN B C 1
ATOM 2434 O O . GLN B 1 116 ? -4.043 9.523 1.422 1 94.62 116 GLN B O 1
ATOM 2439 N N . SER B 1 117 ? -5.859 8.375 2.197 1 94.06 117 SER B N 1
ATOM 2440 C CA . SER B 1 117 ? -6.652 8.539 0.984 1 94.06 117 SER B CA 1
ATOM 2441 C C . SER B 1 117 ? -8.086 8.961 1.312 1 94.06 117 SER B C 1
ATOM 2443 O O . SER B 1 117 ? -8.75 8.328 2.133 1 94.06 117 SER B O 1
ATOM 2445 N N . PHE B 1 118 ? -8.516 10.047 0.582 1 94 118 PHE B N 1
ATOM 2446 C CA . PHE B 1 118 ? -9.844 10.586 0.85 1 94 118 PHE B CA 1
ATOM 2447 C C . PHE B 1 118 ? -10.617 10.789 -0.448 1 94 118 PHE B C 1
ATOM 2449 O O . PHE B 1 118 ? -10.031 11.094 -1.487 1 94 118 PHE B O 1
ATOM 2456 N N . PRO B 1 119 ? -11.945 10.711 -0.336 1 89.88 119 PRO B N 1
ATOM 2457 C CA . PRO B 1 119 ? -12.773 10.922 -1.529 1 89.88 119 PRO B CA 1
ATOM 2458 C C . PRO B 1 119 ? -12.828 12.383 -1.96 1 89.88 119 PRO B C 1
ATOM 2460 O O . PRO B 1 119 ? -13.195 12.688 -3.098 1 89.88 119 PRO B O 1
ATOM 2463 N N . SER B 1 120 ? -12.469 13.289 -1.037 1 90 120 SER B N 1
ATOM 2464 C CA . SER B 1 120 ? -12.516 14.711 -1.369 1 90 120 SER B CA 1
ATOM 2465 C C . SER B 1 120 ? -11.555 15.516 -0.5 1 90 120 SER B C 1
ATOM 2467 O O . SER B 1 120 ? -11.117 15.039 0.551 1 90 120 SER B O 1
ATOM 2469 N N . GLU B 1 121 ? -11.281 16.703 -1.021 1 91.69 121 GLU B N 1
ATOM 2470 C CA . GLU B 1 121 ? -10.445 17.625 -0.244 1 91.69 121 GLU B CA 1
ATOM 2471 C C . GLU B 1 121 ? -11.133 18.016 1.058 1 91.69 121 GLU B C 1
ATOM 2473 O O . GLU B 1 121 ? -10.477 18.188 2.088 1 91.69 121 GLU B O 1
ATOM 2478 N N . GLU B 1 122 ? -12.422 18.141 0.93 1 93.19 122 GLU B N 1
ATOM 2479 C CA . GLU B 1 122 ? -13.195 18.516 2.109 1 93.19 122 GLU B CA 1
ATOM 2480 C C . GLU B 1 122 ? -13.055 17.484 3.217 1 93.19 122 GLU B C 1
ATOM 2482 O O . GLU B 1 122 ? -12.836 17.828 4.379 1 93.19 122 GLU B O 1
ATOM 2487 N N . MET B 1 123 ? -13.172 16.25 2.877 1 92.94 123 MET B N 1
ATOM 2488 C CA . MET B 1 123 ? -13.031 15.172 3.852 1 92.94 123 MET B CA 1
ATOM 2489 C C . MET B 1 123 ? -11.617 15.133 4.418 1 92.94 123 MET B C 1
ATOM 2491 O O . MET B 1 123 ? -11.422 14.875 5.605 1 92.94 123 MET B O 1
ATOM 2495 N N . ALA B 1 124 ? -10.656 15.359 3.576 1 93.88 124 ALA B N 1
ATOM 2496 C CA . ALA B 1 124 ? -9.266 15.391 4.012 1 93.88 124 ALA B CA 1
ATOM 2497 C C . ALA B 1 124 ? -9.039 16.5 5.039 1 93.88 124 ALA B C 1
ATOM 2499 O O . ALA B 1 124 ? -8.383 16.281 6.062 1 93.88 124 ALA B O 1
ATOM 2500 N N . ASP B 1 125 ? -9.594 17.625 4.719 1 93.19 125 ASP B N 1
ATOM 2501 C CA . ASP B 1 125 ? -9.453 18.766 5.625 1 93.19 125 ASP B CA 1
ATOM 2502 C C . ASP B 1 125 ? -10.164 18.5 6.953 1 93.19 125 ASP B C 1
ATOM 2504 O O . ASP B 1 125 ? -9.648 18.859 8.016 1 93.19 125 ASP B O 1
ATOM 2508 N N . GLU B 1 126 ? -11.312 17.906 6.844 1 92.94 126 GLU B N 1
ATOM 2509 C CA . GLU B 1 126 ? -12.047 17.547 8.055 1 92.94 126 GLU B CA 1
ATOM 2510 C C . GLU B 1 126 ? -11.219 16.625 8.938 1 92.94 126 GLU B C 1
ATOM 2512 O O . GLU B 1 126 ? -11.141 16.828 10.156 1 92.94 126 GLU B O 1
ATOM 2517 N N . GLU B 1 127 ? -10.617 15.641 8.344 1 93.62 127 GLU B N 1
ATOM 2518 C CA . GLU B 1 127 ? -9.789 14.711 9.109 1 93.62 127 GLU B CA 1
ATOM 2519 C C . GLU B 1 127 ? -8.602 15.43 9.742 1 93.62 127 GLU B C 1
ATOM 2521 O O . GLU B 1 127 ? -8.219 15.125 10.875 1 93.62 127 GLU B O 1
ATOM 2526 N N . SER B 1 128 ? -8.031 16.344 9.047 1 92.88 128 SER B N 1
ATOM 2527 C CA . SER B 1 128 ? -6.922 17.125 9.594 1 92.88 128 SER B CA 1
ATOM 2528 C C . SER B 1 128 ? -7.336 17.859 10.859 1 92.88 128 SER B C 1
ATOM 2530 O O . SER B 1 128 ? -6.574 17.922 11.828 1 92.88 128 SER B O 1
ATOM 2532 N N . ASP B 1 129 ? -8.523 18.391 10.789 1 92.12 129 ASP B N 1
ATOM 2533 C CA . ASP B 1 129 ? -9.047 19.094 11.961 1 92.12 129 ASP B CA 1
ATOM 2534 C C . ASP B 1 129 ? -9.25 18.125 13.133 1 92.12 129 ASP B C 1
ATOM 2536 O O . ASP B 1 129 ? -8.906 18.453 14.273 1 92.12 129 ASP B O 1
ATOM 2540 N N . ILE B 1 130 ? -9.727 17.016 12.875 1 91.56 130 ILE B N 1
ATOM 2541 C CA . ILE B 1 130 ? -9.961 16 13.906 1 91.56 130 ILE B CA 1
ATOM 2542 C C . ILE B 1 130 ? -8.625 15.555 14.5 1 91.56 130 ILE B C 1
ATOM 2544 O O . ILE B 1 130 ? -8.477 15.5 15.727 1 91.56 130 ILE B O 1
ATOM 2548 N N . TYR B 1 131 ? -7.684 15.273 13.641 1 91.88 131 TYR B N 1
ATOM 2549 C CA . TYR B 1 131 ? -6.355 14.836 14.055 1 91.88 131 TYR B CA 1
ATOM 2550 C C . TYR B 1 131 ? -5.699 15.859 14.977 1 91.88 131 TYR B C 1
ATOM 2552 O O . TYR B 1 131 ? -5.152 15.5 16.016 1 91.88 131 TYR B O 1
ATOM 2560 N N . ARG B 1 132 ? -5.809 17.078 14.633 1 88.56 132 ARG B N 1
ATOM 2561 C CA . ARG B 1 132 ? -5.215 18.156 15.422 1 88.56 132 ARG B CA 1
ATOM 2562 C C . ARG B 1 132 ? -5.922 18.297 16.766 1 88.56 132 ARG B C 1
ATOM 2564 O O . ARG B 1 132 ? -5.277 18.547 17.781 1 88.56 132 ARG B O 1
ATOM 2571 N N . ASN B 1 133 ? -7.188 18.188 16.703 1 90.38 133 ASN B N 1
ATOM 2572 C CA . ASN B 1 133 ? -7.949 18.312 17.938 1 90.38 133 ASN B CA 1
ATOM 2573 C C . ASN B 1 133 ? -7.621 17.172 18.922 1 90.38 133 ASN B C 1
ATOM 2575 O O . ASN B 1 133 ? -7.523 17.406 20.125 1 90.38 133 ASN B O 1
ATOM 2579 N N . LEU B 1 134 ? -7.449 16.016 18.438 1 91 134 LEU B N 1
ATOM 2580 C CA . LEU B 1 134 ? -7.238 14.852 19.297 1 91 134 LEU B CA 1
ATOM 2581 C C . LEU B 1 134 ? -5.785 14.766 19.75 1 91 134 LEU B C 1
ATOM 2583 O O . LEU B 1 134 ? -5.508 14.375 20.875 1 91 134 LEU B O 1
ATOM 2587 N N . PHE B 1 135 ? -4.887 15.164 18.828 1 92.81 135 PHE B N 1
ATOM 2588 C CA . PHE B 1 135 ? -3.496 14.828 19.125 1 92.81 135 PHE B CA 1
ATOM 2589 C C . PHE B 1 135 ? -2.611 16.062 19.031 1 92.81 135 PHE B C 1
ATOM 2591 O O . PHE B 1 135 ? -1.385 15.961 19.109 1 92.81 135 PHE B O 1
ATOM 2598 N N . GLY B 1 136 ? -3.195 17.188 18.875 1 91.75 136 GLY B N 1
ATOM 2599 C CA . GLY B 1 136 ? -2.447 18.438 18.75 1 91.75 136 GLY B CA 1
ATOM 2600 C C . GLY B 1 136 ? -1.551 18.719 19.938 1 91.75 136 GLY B C 1
ATOM 2601 O O . GLY B 1 136 ? -0.53 19.391 19.797 1 91.75 136 GLY B O 1
ATOM 2602 N N . ASP B 1 137 ? -1.847 18.188 21 1 91.25 137 ASP B N 1
ATOM 2603 C CA . ASP B 1 137 ? -1.099 18.438 22.234 1 91.25 137 ASP B CA 1
ATOM 2604 C C . ASP B 1 137 ? 0.279 17.781 22.188 1 91.25 137 ASP B C 1
ATOM 2606 O O . ASP B 1 137 ? 1.198 18.203 22.891 1 91.25 137 ASP B O 1
ATOM 2610 N N . ILE B 1 138 ? 0.446 16.781 21.359 1 92.81 138 ILE B N 1
ATOM 2611 C CA . ILE B 1 138 ? 1.723 16.062 21.359 1 92.81 138 ILE B CA 1
ATOM 2612 C C . ILE B 1 138 ? 2.443 16.328 20.031 1 92.81 138 ILE B C 1
ATOM 2614 O O . ILE B 1 138 ? 3.549 15.828 19.812 1 92.81 138 ILE B O 1
ATOM 2618 N N . ILE B 1 139 ? 1.908 17.094 19.172 1 93.62 139 ILE B N 1
ATOM 2619 C CA . ILE B 1 139 ? 2.482 17.297 17.844 1 93.62 139 ILE B CA 1
ATOM 2620 C C . ILE B 1 139 ? 3.361 18.547 17.859 1 93.62 139 ILE B C 1
ATOM 2622 O O . ILE B 1 139 ? 2.936 19.609 18.328 1 93.62 139 ILE B O 1
ATOM 2626 N N . GLN B 1 140 ? 4.539 18.406 17.422 1 94.44 140 GLN B N 1
ATOM 2627 C CA . GLN B 1 140 ? 5.449 19.531 17.266 1 94.44 140 GLN B CA 1
ATOM 2628 C C . GLN B 1 140 ? 5.402 20.094 15.844 1 94.44 140 GLN B C 1
ATOM 2630 O O . GLN B 1 140 ? 5.293 21.297 15.648 1 94.44 140 GLN B O 1
ATOM 2635 N N . SER B 1 141 ? 5.5 19.25 14.891 1 93.56 141 SER B N 1
ATOM 2636 C CA . SER B 1 141 ? 5.336 19.656 13.492 1 93.56 141 SER B CA 1
ATOM 2637 C C . SER B 1 141 ? 4.41 18.703 12.75 1 93.56 141 SER B C 1
ATOM 2639 O O . SER B 1 141 ? 4.359 17.5 13.055 1 93.56 141 SER B O 1
ATOM 2641 N N . TYR B 1 142 ? 3.625 19.281 11.844 1 93.31 142 TYR B N 1
ATOM 2642 C CA . TYR B 1 142 ? 2.652 18.578 11.016 1 93.31 142 TYR B CA 1
ATOM 2643 C C . TYR B 1 142 ? 2.717 19.062 9.57 1 93.31 142 TYR B C 1
ATOM 2645 O O . TYR B 1 142 ? 2.271 20.172 9.266 1 93.31 142 TYR B O 1
ATOM 2653 N N . GLU B 1 143 ? 3.279 18.25 8.719 1 91.5 143 GLU B N 1
ATOM 2654 C CA . GLU B 1 143 ? 3.398 18.578 7.301 1 91.5 143 GLU B CA 1
ATOM 2655 C C . GLU B 1 143 ? 2.564 17.641 6.434 1 91.5 143 GLU B C 1
ATOM 2657 O O . GLU B 1 143 ? 2.525 16.438 6.684 1 91.5 143 GLU B O 1
ATOM 2662 N N . VAL B 1 144 ? 1.909 18.234 5.473 1 92.5 144 VAL B N 1
ATOM 2663 C CA . VAL B 1 144 ? 1.03 17.438 4.609 1 92.5 144 VAL B CA 1
ATOM 2664 C C . VAL B 1 144 ? 1.387 17.688 3.146 1 92.5 144 VAL B C 1
ATOM 2666 O O . VAL B 1 144 ? 1.525 18.844 2.723 1 92.5 144 VAL B O 1
ATOM 2669 N N . TYR B 1 145 ? 1.457 16.625 2.416 1 90.62 145 TYR B N 1
ATOM 2670 C CA . TYR B 1 145 ? 1.733 16.719 0.988 1 90.62 145 TYR B CA 1
ATOM 2671 C C . TYR B 1 145 ? 0.755 15.867 0.185 1 90.62 145 TYR B C 1
ATOM 2673 O O . TYR B 1 145 ? 0.682 14.656 0.37 1 90.62 145 TYR B O 1
ATOM 2681 N N . ASP B 1 146 ? 0.058 16.594 -0.694 1 89.56 146 ASP B N 1
ATOM 2682 C CA . ASP B 1 146 ? -0.767 15.828 -1.628 1 89.56 146 ASP B CA 1
ATOM 2683 C C . ASP B 1 146 ? 0.094 15.125 -2.672 1 89.56 146 ASP B C 1
ATOM 2685 O O . ASP B 1 146 ? 1.148 15.633 -3.061 1 89.56 146 ASP B O 1
ATOM 2689 N N . PHE B 1 147 ? -0.449 14.031 -2.955 1 84 147 PHE B N 1
ATOM 2690 C CA . PHE B 1 147 ? 0.361 13.18 -3.812 1 84 147 PHE B CA 1
ATOM 2691 C C . PHE B 1 147 ? -0.476 12.602 -4.949 1 84 147 PHE B C 1
ATOM 2693 O O . PHE B 1 147 ? -1.659 12.305 -4.77 1 84 147 PHE B O 1
ATOM 2700 N N . ILE B 1 148 ? 0.188 12.516 -6.141 1 86.62 148 ILE B N 1
ATOM 2701 C CA . ILE B 1 148 ? -0.381 11.828 -7.293 1 86.62 148 ILE B CA 1
ATOM 2702 C C . ILE B 1 148 ? 0.391 10.539 -7.551 1 86.62 148 ILE B C 1
ATOM 2704 O O . ILE B 1 148 ? 1.549 10.57 -7.977 1 86.62 148 ILE B O 1
ATOM 2708 N N . PRO B 1 149 ? -0.276 9.438 -7.328 1 84.25 149 PRO B N 1
ATOM 2709 C CA . PRO B 1 149 ? 0.432 8.172 -7.547 1 84.25 149 PRO B CA 1
ATOM 2710 C C . PRO B 1 149 ? 0.788 7.938 -9.016 1 84.25 149 PRO B C 1
ATOM 2712 O O . PRO B 1 149 ? -0.049 8.148 -9.898 1 84.25 149 PRO B O 1
ATOM 2715 N N . LEU B 1 150 ? 2.02 7.547 -9.25 1 85.44 150 LEU B N 1
ATOM 2716 C CA . LEU B 1 150 ? 2.455 7.195 -10.602 1 85.44 150 LEU B CA 1
ATOM 2717 C C . LEU B 1 150 ? 2.766 5.703 -10.695 1 85.44 150 LEU B C 1
ATOM 2719 O O . LEU B 1 150 ? 2.816 5.145 -11.789 1 85.44 150 LEU B O 1
ATOM 2723 N N . LYS B 1 151 ? 3.084 5.07 -9.695 1 83.12 151 LYS B N 1
ATOM 2724 C CA . LYS B 1 151 ? 3.102 3.617 -9.539 1 83.12 151 LYS B CA 1
ATOM 2725 C C . LYS B 1 151 ? 2.094 3.164 -8.484 1 83.12 151 LYS B C 1
ATOM 2727 O O . LYS B 1 151 ? 2.131 3.627 -7.34 1 83.12 151 LYS B O 1
ATOM 2732 N N . ASP B 1 152 ? 1.236 2.27 -8.945 1 82.44 152 ASP B N 1
ATOM 2733 C CA . ASP B 1 152 ? 0.217 1.779 -8.016 1 82.44 152 ASP B CA 1
ATOM 2734 C C . ASP B 1 152 ? 0.849 1.021 -6.855 1 82.44 152 ASP B C 1
ATOM 2736 O O . ASP B 1 152 ? 1.884 0.372 -7.02 1 82.44 152 ASP B O 1
ATOM 2740 N N . PRO B 1 153 ? 0.22 1.16 -5.715 1 81.5 153 PRO B N 1
ATOM 2741 C CA . PRO B 1 153 ? 0.731 0.4 -4.57 1 81.5 153 PRO B CA 1
ATOM 2742 C C . PRO B 1 153 ? 0.761 -1.104 -4.828 1 81.5 153 PRO B C 1
ATOM 2744 O O . PRO B 1 153 ? -0.144 -1.643 -5.473 1 81.5 153 PRO B O 1
ATOM 2747 N N . SER B 1 154 ? 1.811 -1.699 -4.402 1 87.5 154 SER B N 1
ATOM 2748 C CA . SER B 1 154 ? 1.97 -3.137 -4.605 1 87.5 154 SER B CA 1
ATOM 2749 C C . SER B 1 154 ? 2.461 -3.82 -3.334 1 87.5 154 SER B C 1
ATOM 2751 O O . SER B 1 154 ? 3.521 -3.477 -2.809 1 87.5 154 SER B O 1
ATOM 2753 N N . PHE B 1 155 ? 1.715 -4.848 -2.936 1 87.25 155 PHE B N 1
ATOM 2754 C CA . PHE B 1 155 ? 2.139 -5.617 -1.771 1 87.25 155 PHE B CA 1
ATOM 2755 C C . PHE B 1 155 ? 3.221 -6.621 -2.15 1 87.25 155 PHE B C 1
ATOM 2757 O O . PHE B 1 155 ? 3.895 -7.172 -1.279 1 87.25 155 PHE B O 1
ATOM 2764 N N . HIS B 1 156 ? 3.363 -6.801 -3.398 1 91.69 156 HIS B N 1
ATOM 2765 C CA . HIS B 1 156 ? 4.434 -7.684 -3.844 1 91.69 156 HIS B CA 1
ATOM 2766 C C . HIS B 1 156 ? 5.801 -7.141 -3.443 1 91.69 156 HIS B C 1
ATOM 2768 O O . HIS B 1 156 ? 6.754 -7.902 -3.275 1 91.69 156 HIS B O 1
ATOM 2774 N N . SER B 1 157 ? 5.863 -5.906 -3.262 1 92.19 157 SER B N 1
ATOM 2775 C CA . SER B 1 157 ? 7.113 -5.273 -2.863 1 92.19 157 SER B CA 1
ATOM 2776 C C . SER B 1 157 ? 7.586 -5.785 -1.506 1 92.19 157 SER B C 1
ATOM 2778 O O . SER B 1 157 ? 8.758 -5.629 -1.15 1 92.19 157 SER B O 1
ATOM 2780 N N . LEU B 1 158 ? 6.711 -6.406 -0.744 1 90 158 LEU B N 1
ATOM 2781 C CA . LEU B 1 158 ? 7.047 -6.91 0.581 1 90 158 LEU B CA 1
ATOM 2782 C C . LEU B 1 158 ? 7.453 -8.383 0.514 1 90 158 LEU B C 1
ATOM 2784 O O . LEU B 1 158 ? 7.824 -8.977 1.53 1 90 158 LEU B O 1
ATOM 2788 N N . ALA B 1 159 ? 7.418 -8.945 -0.738 1 92 159 ALA B N 1
ATOM 2789 C CA . ALA B 1 159 ? 7.617 -10.398 -0.792 1 92 159 ALA B CA 1
ATOM 2790 C C . ALA B 1 159 ? 8.375 -10.797 -2.055 1 92 159 ALA B C 1
ATOM 2792 O O . ALA B 1 159 ? 8.477 -11.984 -2.371 1 92 159 ALA B O 1
ATOM 2793 N N . TYR B 1 160 ? 8.875 -9.836 -2.799 1 92.62 160 TYR B N 1
ATOM 2794 C CA . TYR B 1 160 ? 9.578 -10.164 -4.031 1 92.62 160 TYR B CA 1
ATOM 2795 C C . TYR B 1 160 ? 10.836 -10.977 -3.742 1 92.62 160 TYR B C 1
ATOM 2797 O O . TYR B 1 160 ? 11.391 -10.898 -2.645 1 92.62 160 TYR B O 1
ATOM 2805 N N . THR B 1 161 ? 11.297 -11.688 -4.746 1 90.38 161 THR B N 1
ATOM 2806 C CA . THR B 1 161 ? 12.422 -12.602 -4.559 1 90.38 161 THR B CA 1
ATOM 2807 C C . THR B 1 161 ? 13.734 -11.93 -4.934 1 90.38 161 THR B C 1
ATOM 2809 O O . THR B 1 161 ? 13.742 -10.898 -5.613 1 90.38 161 THR B O 1
ATOM 2812 N N . ASP B 1 162 ? 14.789 -12.578 -4.43 1 88.19 162 ASP B N 1
ATOM 2813 C CA . ASP B 1 162 ? 16.125 -12.125 -4.82 1 88.19 162 ASP B CA 1
ATOM 2814 C C . ASP B 1 162 ? 16.312 -12.195 -6.332 1 88.19 162 ASP B C 1
ATOM 2816 O O . ASP B 1 162 ? 16.969 -11.336 -6.922 1 88.19 162 ASP B O 1
ATOM 2820 N N . LYS B 1 163 ? 15.711 -13.148 -6.875 1 87.94 163 LYS B N 1
ATOM 2821 C CA . LYS B 1 163 ? 15.797 -13.312 -8.32 1 87.94 163 LYS B CA 1
ATOM 2822 C C . LYS B 1 163 ? 15.164 -12.133 -9.047 1 87.94 163 LYS B C 1
ATOM 2824 O O . LYS B 1 163 ? 15.703 -11.641 -10.039 1 87.94 163 LYS B O 1
ATOM 2829 N N . GLU B 1 164 ? 14.125 -11.742 -8.609 1 90.56 164 GLU B N 1
ATOM 2830 C CA . GLU B 1 164 ? 13.445 -10.594 -9.211 1 90.56 164 GLU B CA 1
ATOM 2831 C C . GLU B 1 164 ? 14.281 -9.32 -9.07 1 90.56 164 GLU B C 1
ATOM 2833 O O . GLU B 1 164 ? 14.344 -8.508 -9.992 1 90.56 164 GLU B O 1
ATOM 2838 N N . TYR B 1 165 ? 14.859 -9.172 -7.926 1 92.19 165 TYR B N 1
ATOM 2839 C CA . TYR B 1 165 ? 15.727 -8.016 -7.715 1 92.19 165 TYR B CA 1
ATOM 2840 C C . TYR B 1 165 ? 16.922 -8.055 -8.656 1 92.19 165 TYR B C 1
ATOM 2842 O O . TYR B 1 165 ? 17.266 -7.043 -9.273 1 92.19 165 TYR B O 1
ATOM 2850 N N . LYS B 1 166 ? 17.484 -9.219 -8.789 1 89.81 166 LYS B N 1
ATOM 2851 C CA . LYS B 1 166 ? 18.625 -9.375 -9.688 1 89.81 166 LYS B CA 1
ATOM 2852 C C . LYS B 1 166 ? 18.234 -9.07 -11.133 1 89.81 166 LYS B C 1
ATOM 2854 O O . LYS B 1 166 ? 19 -8.438 -11.867 1 89.81 166 LYS B O 1
ATOM 2859 N N . LYS B 1 167 ? 17.109 -9.539 -11.469 1 91.19 167 LYS B N 1
ATOM 2860 C CA . LYS B 1 167 ? 16.625 -9.25 -12.82 1 91.19 167 LYS B CA 1
ATOM 2861 C C . LYS B 1 167 ? 16.484 -7.746 -13.047 1 91.19 167 LYS B C 1
ATOM 2863 O O . LYS B 1 167 ? 16.844 -7.238 -14.109 1 91.19 167 LYS B O 1
ATOM 2868 N N . PHE B 1 168 ? 15.938 -7.094 -12.117 1 93 168 PHE B N 1
ATOM 2869 C CA . PHE B 1 168 ? 15.82 -5.645 -12.172 1 93 168 PHE B CA 1
ATOM 2870 C C . PHE B 1 168 ? 17.188 -4.988 -12.328 1 93 168 PHE B C 1
ATOM 2872 O O . PHE B 1 168 ? 17.359 -4.102 -13.164 1 93 168 PHE B O 1
ATOM 2879 N N . LEU B 1 169 ? 18.141 -5.43 -11.586 1 89.25 169 LEU B N 1
ATOM 2880 C CA . LEU B 1 169 ? 19.5 -4.875 -11.641 1 89.25 169 LEU B CA 1
ATOM 2881 C C . LEU B 1 169 ? 20.109 -5.078 -13.023 1 89.25 169 LEU B C 1
ATOM 2883 O O . LEU B 1 169 ? 20.75 -4.176 -13.562 1 89.25 169 LEU B O 1
ATOM 2887 N N . ASP B 1 170 ? 19.859 -6.23 -13.523 1 89.44 170 ASP B N 1
ATOM 2888 C CA . ASP B 1 170 ? 20.391 -6.543 -14.844 1 89.44 170 ASP B CA 1
ATOM 2889 C C . ASP B 1 170 ? 19.828 -5.605 -15.906 1 89.44 170 ASP B C 1
ATOM 2891 O O . ASP B 1 170 ? 20.531 -5.246 -16.859 1 89.44 170 ASP B O 1
ATOM 2895 N N . GLU B 1 171 ? 18.656 -5.207 -15.719 1 87.06 171 GLU B N 1
ATOM 2896 C CA . GLU B 1 171 ? 17.969 -4.355 -16.688 1 87.06 171 GLU B CA 1
ATOM 2897 C C . GLU B 1 171 ? 18.406 -2.898 -16.547 1 87.06 171 GLU B C 1
ATOM 2899 O O . GLU B 1 171 ? 18.531 -2.178 -17.547 1 87.06 171 GLU B O 1
ATOM 2904 N N . TRP B 1 172 ? 18.672 -2.447 -15.422 1 86.5 172 TRP B N 1
ATOM 2905 C CA . TRP B 1 172 ? 18.828 -1.015 -15.195 1 86.5 172 TRP B CA 1
ATOM 2906 C C . TRP B 1 172 ? 20.281 -0.66 -14.914 1 86.5 172 TRP B C 1
ATOM 2908 O O . TRP B 1 172 ? 20.656 0.51 -14.977 1 86.5 172 TRP B O 1
ATOM 2918 N N . ILE B 1 173 ? 21.016 -1.445 -14.469 1 75.94 173 ILE B N 1
ATOM 2919 C CA . ILE B 1 173 ? 22.406 -1.12 -14.141 1 75.94 173 ILE B CA 1
ATOM 2920 C C . ILE B 1 173 ? 23.297 -1.388 -15.344 1 75.94 173 ILE B C 1
ATOM 2922 O O . ILE B 1 173 ? 23.297 -2.492 -15.891 1 75.94 173 ILE B O 1
ATOM 2926 N N . PRO B 1 174 ? 23.812 -0.225 -15.734 1 64.12 174 PRO B N 1
ATOM 2927 C CA . PRO B 1 174 ? 24.766 -0.406 -16.828 1 64.12 174 PRO B CA 1
ATOM 2928 C C . PRO B 1 174 ? 25.859 -1.427 -16.484 1 64.12 174 PRO B C 1
ATOM 2930 O O . PRO B 1 174 ? 26.219 -1.59 -15.32 1 64.12 174 PRO B O 1
ATOM 2933 N N . PRO B 1 175 ? 26.172 -2.303 -17.484 1 54.62 175 PRO B N 1
ATOM 2934 C CA . PRO B 1 175 ? 27.141 -3.4 -17.328 1 54.62 175 PRO B CA 1
ATOM 2935 C C . PRO B 1 175 ? 28.422 -2.967 -16.641 1 54.62 175 PRO B C 1
ATOM 2937 O O . PRO B 1 175 ? 29.188 -3.812 -16.156 1 54.62 175 PRO B O 1
ATOM 2940 N N . PHE B 1 176 ? 28.828 -1.785 -16.578 1 47.12 176 PHE B N 1
ATOM 2941 C CA . PHE B 1 176 ? 30.141 -1.405 -16.078 1 47.12 176 PHE B CA 1
ATOM 2942 C C . PHE B 1 176 ? 30.094 -1.183 -14.57 1 47.12 176 PHE B C 1
ATOM 2944 O O . PHE B 1 176 ? 31.141 -0.962 -13.938 1 47.12 176 PHE B O 1
ATOM 2951 N N . LEU B 1 177 ? 28.938 -1.169 -13.906 1 50.22 177 LEU B N 1
ATOM 2952 C CA . LEU B 1 177 ? 28.922 -1.094 -12.453 1 50.22 177 LEU B CA 1
ATOM 2953 C C . LEU B 1 177 ? 29.109 -2.477 -11.836 1 50.22 177 LEU B C 1
ATOM 2955 O O . LEU B 1 177 ? 28.562 -3.463 -12.344 1 50.22 177 LEU B O 1
ATOM 2959 N N . PRO B 1 178 ? 30.125 -2.713 -10.953 1 45.47 178 PRO B N 1
ATOM 2960 C CA . PRO B 1 178 ? 30.422 -4.023 -10.367 1 45.47 178 PRO B CA 1
ATOM 2961 C C . PRO B 1 178 ? 29.188 -4.723 -9.812 1 45.47 178 PRO B C 1
ATOM 2963 O O . PRO B 1 178 ? 28.266 -4.059 -9.32 1 45.47 178 PRO B O 1
ATOM 2966 N N . ARG B 1 179 ? 28.953 -6.07 -10.039 1 40.78 179 ARG B N 1
ATOM 2967 C CA . ARG B 1 179 ? 27.891 -6.965 -9.602 1 40.78 179 ARG B CA 1
ATOM 2968 C C . ARG B 1 179 ? 28.172 -7.508 -8.203 1 40.78 179 ARG B C 1
ATOM 2970 O O . ARG B 1 179 ? 29.328 -7.664 -7.812 1 40.78 179 ARG B O 1
#

Sequence (358 aa):
MQDKIDELILSALSKNSKQDVREIWDFLRDFGFNLSEDEIESRIARLEEEGVITGYTISVNTRKIPKRVIRVVLVTFRTSQHLPKRIEGLKKYLADAPFVLFSGRTRGGYDWICVQSFPSEEMADEESDIYRNLFGDIIQSYEVYDFIPLKDPSFHSLAYTDKEYKKFLDEWIPPFLPRMQDKIDELILSALSKNSKQDVREIWDFLRDFGFNLSEDEIESRIARLEEEGVITGYTISVNTRKIPKRVIRVVLVTFRTSQHLPKRIEGLKKYLADAPFVLFSGRTRGGYDWICVQSFPSEEMADEESDIYRNLFGDIIQSYEVYDFIPLKDPSFHSLAYTDKEYKKFLDEWIPPFLPR

Organism: Nitrososphaera gargensis (strain Ga9.2) (NCBI:txid1237085)

InterPro domains:
  IPR019888 Transcription regulator AsnC-like [SM00344] (3-118)
  IPR036388 Winged helix-like DNA-binding domain superfamily [G3DSA:1.10.10.10] (3-57)
  IPR036390 Winged helix DNA-binding domain superfamily [SSF46785] (3-65)